Protein AF-A0A5N6NEJ7-F1 (afdb_monomer)

Foldseek 3Di:
DDDDDDDDDDDDDPPPPDDPPDPDDPPDDDDDDDDDDDDDDPPPPVPDDPDDDDPDDDDPDPDPDDDDDDDDDDPPDDPPPPPPPDDPPDDDPVNVVVVVVVVVVVVVVVVVVVVVVVVVVVVVVVVVVVVVVVVVVVVVVVVVVVVVVVVVVVVVVVVVPDDPDPPPPPDPDDDDDD

Sequence (178 aa):
MASSSSAPYIYIDDSEDEEPVVPAPPSSPAPPIPSPPPPEKDDSDPEEDPEEDPDEDPKEEPAEGTQEIPAEGPSTHPPPALDVPEPKRQRTDSEEIAKLREDMYWANDRIEYNVRELWDANERQDNLAHLNRAEILEGRLEALEDLVASENEEEDEEEEGEEPAPAVDSDPESTIED

Secondary structure (DSSP, 8-state):
---------------------PPPPPSSPPPPPPPPPPPPP------------------------------------PPP---------PPPHHHHHHHHHHHHHHHHHHHHHHHHHHHHHHHHHHHHHHHHHHHHHHHHHHHHHHHHHHHHHHHHHHHTT-PPPP------------

pLDDT: mean 74.25, std 17.06, range [38.97, 98.56]

Solvent-accessible surface area (backbone atoms only — not comparable to full-atom values): 12516 Å² total; per-residue (Å²): 133,87,83,82,79,81,75,83,84,80,84,79,83,86,84,70,94,65,78,81,82,71,79,76,75,75,96,61,80,80,78,82,80,78,81,78,80,78,83,76,78,84,80,81,75,84,88,75,78,78,87,82,79,80,96,70,83,78,86,82,74,81,79,92,74,79,94,82,84,94,84,82,81,90,80,89,71,78,75,82,76,74,87,67,76,76,75,77,78,70,83,48,71,68,55,54,53,51,50,51,52,53,55,47,52,55,50,50,56,52,48,55,51,51,55,51,52,51,51,55,50,49,55,52,48,54,52,50,52,53,51,54,53,48,52,55,50,49,57,53,47,52,57,48,52,54,49,54,54,52,52,56,56,54,56,59,59,67,65,76,67,70,73,78,74,81,78,78,79,78,78,89,81,78,91,77,89,132

Organism: NCBI:txid192012

Mean predicted aligned error: 23.58 Å

Radius of gyration: 50.45 Å; Cα contacts (8 Å, |Δi|>4): 1; chains: 1; bounding box: 107×54×160 Å

Structure (mmCIF, N/CA/C/O backbone):
data_AF-A0A5N6NEJ7-F1
#
_entry.id   AF-A0A5N6NEJ7-F1
#
loop_
_atom_site.group_PDB
_atom_site.id
_atom_site.type_symbol
_atom_site.label_atom_id
_atom_site.label_alt_id
_atom_site.label_comp_id
_atom_site.label_asym_id
_atom_site.label_entity_id
_atom_site.label_seq_id
_atom_site.pdbx_PDB_ins_code
_atom_site.Cartn_x
_atom_site.Cartn_y
_atom_site.Cartn_z
_atom_site.occupancy
_atom_site.B_iso_or_equiv
_atom_site.auth_seq_id
_atom_site.auth_comp_id
_atom_site.auth_asym_id
_atom_site.auth_atom_id
_atom_site.pdbx_PDB_model_num
ATOM 1 N N . MET A 1 1 ? -30.607 -36.474 -30.589 1.00 38.97 1 MET A N 1
ATOM 2 C CA . MET A 1 1 ? -30.839 -35.264 -31.404 1.00 38.97 1 MET A CA 1
ATOM 3 C C . MET A 1 1 ? -30.104 -34.139 -30.697 1.00 38.97 1 MET A C 1
ATOM 5 O O . MET A 1 1 ? -30.421 -33.885 -29.544 1.00 38.97 1 MET A O 1
ATOM 9 N N . ALA A 1 2 ? -29.035 -33.616 -31.296 1.00 44.31 2 ALA A N 1
ATOM 10 C CA . ALA A 1 2 ? -28.149 -32.640 -30.664 1.00 44.31 2 ALA A CA 1
ATOM 11 C C . ALA A 1 2 ? -28.848 -31.277 -30.540 1.00 44.31 2 ALA A C 1
ATOM 13 O O . ALA A 1 2 ? -29.358 -30.763 -31.532 1.00 44.31 2 ALA A O 1
ATOM 14 N N . SER A 1 3 ? -28.862 -30.699 -29.338 1.00 49.69 3 SER A N 1
ATOM 15 C CA . SER A 1 3 ? -29.204 -29.289 -29.147 1.00 49.69 3 SER A CA 1
ATOM 16 C C . SER A 1 3 ? -27.942 -28.462 -29.374 1.00 49.69 3 SER A C 1
ATOM 18 O O . SER A 1 3 ? -27.087 -28.385 -28.495 1.00 49.69 3 SER A O 1
ATOM 20 N N . SER A 1 4 ? -27.808 -27.870 -30.561 1.00 55.06 4 SER A N 1
ATOM 21 C CA . SER A 1 4 ? -26.813 -26.823 -30.807 1.00 55.06 4 SER A CA 1
ATOM 22 C C . SER A 1 4 ? -27.237 -25.564 -30.057 1.00 55.06 4 SER A C 1
ATOM 24 O O . SER A 1 4 ? -28.208 -24.909 -30.430 1.00 55.06 4 SER A O 1
ATOM 26 N N . SER A 1 5 ? -26.524 -25.240 -28.981 1.00 60.88 5 SER A N 1
ATOM 27 C CA . SER A 1 5 ? -26.656 -23.952 -28.303 1.00 60.88 5 SER A CA 1
ATOM 28 C C . SER A 1 5 ? -25.904 -22.900 -29.121 1.00 60.88 5 SER A C 1
ATOM 30 O O . SER A 1 5 ? -24.676 -22.897 -29.157 1.00 60.88 5 SER A O 1
ATOM 32 N N . SER A 1 6 ? -26.643 -22.053 -29.839 1.00 64.06 6 SER A N 1
ATOM 33 C CA . SER A 1 6 ? -26.106 -20.904 -30.571 1.00 64.06 6 SER A CA 1
ATOM 34 C C . SER A 1 6 ? -25.827 -19.780 -29.575 1.00 64.06 6 SER A C 1
ATOM 36 O O . SER A 1 6 ? -26.730 -19.016 -29.238 1.00 64.06 6 SER A O 1
ATOM 38 N N . ALA A 1 7 ? -24.597 -19.695 -29.069 1.00 68.12 7 ALA A N 1
ATOM 39 C CA . ALA A 1 7 ? -24.174 -18.549 -28.272 1.00 68.12 7 ALA A CA 1
ATOM 40 C C . ALA A 1 7 ? -24.102 -17.297 -29.172 1.00 68.12 7 ALA A C 1
ATOM 42 O O . ALA A 1 7 ? -23.599 -17.394 -30.295 1.00 68.12 7 ALA A O 1
ATOM 43 N N . PRO A 1 8 ? -24.616 -16.135 -28.736 1.00 65.06 8 PRO A N 1
ATOM 44 C CA . PRO A 1 8 ? -24.513 -14.912 -29.517 1.00 65.06 8 PRO A CA 1
ATOM 45 C C . PRO A 1 8 ? -23.051 -14.451 -29.559 1.00 65.06 8 PRO A C 1
ATOM 47 O O . PRO A 1 8 ? -22.402 -14.326 -28.522 1.00 65.06 8 PRO A O 1
ATOM 50 N N . TYR A 1 9 ? -22.540 -14.201 -30.764 1.00 50.09 9 TYR A N 1
ATOM 51 C CA . TYR A 1 9 ? -21.252 -13.546 -30.967 1.00 50.09 9 TYR A CA 1
ATOM 52 C C . TYR A 1 9 ? -21.436 -12.061 -30.648 1.00 50.09 9 TYR A C 1
ATOM 54 O O . TYR A 1 9 ? -22.111 -11.346 -31.390 1.00 50.09 9 TYR A O 1
ATOM 62 N N . ILE A 1 10 ? -20.910 -11.613 -29.510 1.00 67.44 10 ILE A N 1
ATOM 63 C CA . ILE A 1 10 ? -20.860 -10.188 -29.188 1.00 67.44 10 ILE A CA 1
ATOM 64 C C . ILE A 1 10 ? -19.684 -9.603 -29.968 1.00 67.44 10 ILE A C 1
ATOM 66 O O . ILE A 1 10 ? -18.534 -9.954 -29.721 1.00 67.44 10 ILE A O 1
ATOM 70 N N . TYR A 1 11 ? -19.997 -8.753 -30.944 1.00 59.31 11 TYR A N 1
ATOM 71 C CA . TYR A 1 11 ? -19.020 -7.922 -31.637 1.00 59.31 11 TYR A CA 1
ATOM 72 C C . TYR A 1 11 ? -18.697 -6.739 -30.720 1.00 59.31 11 TYR A C 1
ATOM 74 O O . TYR A 1 11 ? -19.572 -5.912 -30.464 1.00 59.31 11 TYR A O 1
ATOM 82 N N . ILE A 1 12 ? -17.484 -6.717 -30.169 1.00 64.56 12 ILE A N 1
ATOM 83 C CA . ILE A 1 12 ? -16.962 -5.573 -29.418 1.00 64.56 12 ILE A CA 1
ATOM 84 C C . ILE A 1 12 ? -16.226 -4.705 -30.435 1.00 64.56 12 ILE A C 1
ATOM 86 O O . ILE A 1 12 ? -15.335 -5.184 -31.132 1.00 64.56 12 ILE A O 1
ATOM 90 N N . ASP A 1 13 ? -16.684 -3.468 -30.567 1.00 59.34 13 ASP A N 1
ATOM 91 C CA . ASP A 1 13 ? -16.116 -2.453 -31.444 1.00 59.34 13 ASP A CA 1
ATOM 92 C C . ASP A 1 13 ? -14.861 -1.876 -30.766 1.00 59.34 13 ASP A C 1
ATOM 94 O O . ASP A 1 13 ? -14.979 -1.130 -29.800 1.00 59.34 13 ASP A O 1
ATOM 98 N N . ASP A 1 14 ? -13.673 -2.280 -31.223 1.00 62.69 14 ASP A N 1
ATOM 99 C CA . ASP A 1 14 ? -12.352 -1.880 -30.689 1.00 62.69 14 ASP A CA 1
ATOM 100 C C . ASP A 1 14 ? -11.909 -0.486 -31.186 1.00 62.69 14 ASP A C 1
ATOM 102 O O . ASP A 1 14 ? -10.749 -0.240 -31.507 1.00 62.69 14 ASP A O 1
ATOM 106 N N . SER A 1 15 ? -12.863 0.435 -31.335 1.00 63.44 15 SER A N 1
ATOM 107 C CA . SER A 1 15 ? -12.624 1.805 -31.803 1.00 63.44 15 SER A CA 1
ATOM 108 C C . SER A 1 15 ? -12.121 2.709 -30.667 1.00 63.44 15 SER A C 1
ATOM 110 O O . SER A 1 15 ? -12.740 3.736 -30.390 1.00 63.44 15 SER A O 1
ATOM 112 N N . GLU A 1 16 ? -11.035 2.350 -29.984 1.00 61.88 16 GLU A N 1
ATOM 113 C CA . GLU A 1 16 ? -10.378 3.208 -28.981 1.00 61.88 16 GLU A CA 1
ATOM 114 C C . GLU A 1 16 ? -8.982 3.623 -29.472 1.00 61.88 16 GLU A C 1
ATOM 116 O O . GLU A 1 16 ? -7.958 3.133 -29.012 1.00 61.88 16 GLU A O 1
ATOM 121 N N . ASP A 1 17 ? -8.948 4.574 -30.411 1.00 61.53 17 ASP A N 1
ATOM 122 C CA . ASP A 1 17 ? -7.759 5.395 -30.707 1.00 61.53 17 ASP A CA 1
ATOM 123 C C . ASP A 1 17 ? -7.699 6.583 -29.723 1.00 61.53 17 ASP A C 1
ATOM 125 O O . ASP A 1 17 ? -7.630 7.749 -30.114 1.00 61.53 17 ASP A O 1
ATOM 129 N N . GLU A 1 18 ? -7.837 6.304 -28.423 1.00 65.19 18 GLU A N 1
ATOM 130 C CA . GLU A 1 18 ? -7.577 7.280 -27.363 1.00 65.19 18 GLU A CA 1
ATOM 131 C C . GLU A 1 18 ? -6.265 6.885 -26.682 1.00 65.19 18 GLU A C 1
ATOM 133 O O . GLU A 1 18 ? -6.19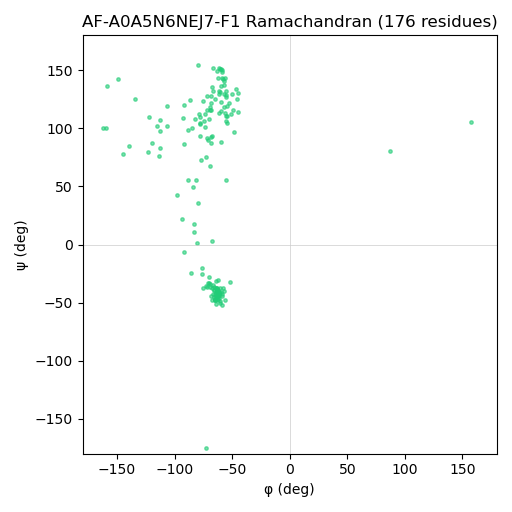6 5.932 -25.906 1.00 65.19 18 GLU A O 1
ATOM 138 N N . GLU A 1 19 ? -5.196 7.604 -27.033 1.00 69.75 19 GLU A N 1
ATOM 139 C CA . GLU A 1 19 ? -3.878 7.487 -26.409 1.00 69.75 19 GLU A CA 1
ATOM 140 C C . GLU A 1 19 ? -4.023 7.442 -24.874 1.00 69.75 19 GLU A C 1
ATOM 142 O O . GLU A 1 19 ? -4.693 8.310 -24.296 1.00 69.75 19 GLU A O 1
ATOM 147 N N . PRO A 1 20 ? -3.401 6.472 -24.177 1.00 66.44 20 PRO A N 1
ATOM 148 C CA . PRO A 1 20 ? -3.504 6.388 -22.730 1.00 66.44 20 PRO A CA 1
ATOM 149 C C . PRO A 1 20 ? -2.926 7.664 -22.115 1.00 66.44 20 PRO A C 1
ATOM 151 O O . PRO A 1 20 ? -1.725 7.930 -22.195 1.00 66.44 20 PRO A O 1
ATOM 154 N N . VAL A 1 21 ? -3.787 8.465 -21.484 1.00 67.75 21 VAL A N 1
ATOM 155 C CA . VAL A 1 21 ? -3.382 9.707 -20.822 1.00 67.75 21 VAL A CA 1
ATOM 156 C C . VAL A 1 21 ? -2.536 9.345 -19.603 1.00 67.75 21 VAL A C 1
ATOM 158 O O . VAL A 1 21 ? -3.053 9.090 -18.514 1.00 67.75 21 VAL A O 1
ATOM 161 N N . VAL A 1 22 ? -1.216 9.284 -19.781 1.00 74.38 22 VAL A N 1
ATOM 162 C CA . VAL A 1 22 ? -0.292 9.065 -18.669 1.00 74.38 22 VAL A CA 1
ATOM 163 C C . VAL A 1 22 ? -0.372 10.268 -17.723 1.00 74.38 22 VAL A C 1
ATOM 165 O O . VAL A 1 22 ? -0.228 11.414 -18.165 1.00 74.38 22 VAL A O 1
ATOM 168 N N . PRO A 1 23 ? -0.632 10.061 -16.421 1.00 77.19 23 PRO A N 1
ATOM 169 C CA . PRO A 1 23 ? -0.644 11.160 -15.473 1.00 77.19 23 PRO A CA 1
ATOM 170 C C . PRO A 1 23 ? 0.747 11.795 -15.435 1.00 77.19 23 PRO A C 1
ATOM 172 O O . PRO A 1 23 ? 1.758 11.104 -15.299 1.00 77.19 23 PRO A O 1
ATOM 175 N N . ALA A 1 24 ? 0.795 13.122 -15.572 1.00 77.00 24 ALA A N 1
ATOM 176 C CA . ALA A 1 24 ? 2.048 13.858 -15.511 1.00 77.00 24 ALA A CA 1
ATOM 177 C C . ALA A 1 24 ? 2.755 13.583 -14.168 1.00 77.00 24 ALA A C 1
ATOM 179 O O . ALA A 1 24 ? 2.092 13.580 -13.123 1.00 77.00 24 ALA A O 1
ATOM 180 N N . PRO A 1 25 ? 4.085 13.366 -14.165 1.00 79.75 25 PRO A N 1
ATOM 181 C CA . PRO A 1 25 ? 4.824 13.189 -12.926 1.00 79.75 25 PRO A CA 1
ATOM 182 C C . PRO A 1 25 ? 4.661 14.431 -12.038 1.00 79.75 25 PRO A C 1
ATOM 184 O O . PRO A 1 25 ? 4.495 15.545 -12.553 1.00 79.75 25 PRO A O 1
ATOM 187 N N . PRO A 1 26 ? 4.708 14.276 -10.702 1.00 78.75 26 PRO A N 1
ATOM 188 C CA . PRO A 1 26 ? 4.593 15.410 -9.802 1.00 78.75 26 PRO A CA 1
ATOM 189 C C . PRO A 1 26 ? 5.680 16.431 -10.137 1.00 78.75 26 PRO A C 1
ATOM 191 O O . PRO A 1 26 ? 6.862 16.108 -10.225 1.00 78.75 26 PRO A O 1
ATOM 194 N N . SER A 1 27 ? 5.268 17.686 -10.308 1.00 80.00 27 SER A N 1
ATOM 195 C CA . SER A 1 27 ? 6.141 18.772 -10.765 1.00 80.00 27 SER A CA 1
ATOM 196 C C . SER A 1 27 ? 7.232 19.161 -9.752 1.00 80.00 27 SER A C 1
ATOM 198 O O . SER A 1 27 ? 7.959 20.131 -9.970 1.00 80.00 27 SER A O 1
ATOM 200 N N . SER A 1 28 ? 7.336 18.474 -8.611 1.00 82.12 28 SER A N 1
ATOM 201 C CA . SER A 1 28 ? 8.319 18.752 -7.567 1.00 82.12 28 SER A CA 1
ATOM 202 C C . SER A 1 28 ? 8.723 17.476 -6.823 1.00 82.12 28 SER A C 1
ATOM 204 O O . SER A 1 28 ? 7.866 16.624 -6.574 1.00 82.12 28 SER A O 1
ATOM 206 N N . PRO A 1 29 ? 10.008 17.347 -6.445 1.00 84.38 29 PRO A N 1
ATOM 207 C CA . PRO A 1 29 ? 10.467 16.248 -5.608 1.00 84.38 29 PRO A CA 1
ATOM 208 C C . PRO A 1 29 ? 9.794 16.308 -4.233 1.00 84.38 29 PRO A C 1
ATOM 210 O O . PRO A 1 29 ? 9.482 17.390 -3.728 1.00 84.38 29 PRO A O 1
ATOM 213 N N . ALA A 1 30 ? 9.586 15.141 -3.622 1.00 83.00 30 ALA A N 1
ATOM 214 C CA . ALA A 1 30 ? 9.094 15.062 -2.254 1.00 83.00 30 ALA A CA 1
ATOM 215 C C . ALA A 1 30 ? 10.039 15.832 -1.307 1.00 83.00 30 ALA A C 1
ATOM 217 O O . ALA A 1 30 ? 11.261 15.781 -1.488 1.00 83.00 30 ALA A O 1
ATOM 218 N N . PRO A 1 31 ? 9.504 16.559 -0.309 1.00 87.88 31 PRO A N 1
ATOM 219 C CA . PRO A 1 31 ? 10.341 17.222 0.680 1.00 87.88 31 PRO A CA 1
ATOM 220 C C . PRO A 1 31 ? 11.181 16.187 1.447 1.00 87.88 31 PRO A C 1
ATOM 222 O O . PRO A 1 31 ? 10.747 15.043 1.610 1.00 87.88 31 PRO A O 1
ATOM 225 N N . PRO A 1 32 ? 12.372 16.569 1.941 1.00 88.75 32 PRO A N 1
ATOM 226 C CA . PRO A 1 32 ? 13.190 15.676 2.750 1.00 88.75 32 PRO A CA 1
ATOM 227 C C . PRO A 1 32 ? 12.428 15.253 4.009 1.00 88.75 32 PRO A C 1
ATOM 229 O O . PRO A 1 32 ? 11.794 16.074 4.676 1.00 88.75 32 PRO A O 1
ATOM 232 N N . ILE A 1 33 ? 12.508 13.964 4.334 1.00 85.56 33 ILE A N 1
ATOM 233 C CA . ILE A 1 33 ? 11.941 13.419 5.568 1.00 85.56 33 ILE A CA 1
ATOM 234 C C . ILE A 1 33 ? 12.739 13.999 6.750 1.00 85.56 33 ILE A C 1
ATOM 236 O O . ILE A 1 33 ? 13.973 14.000 6.699 1.00 85.56 33 ILE A O 1
ATOM 240 N N . PRO A 1 34 ? 12.077 14.519 7.801 1.00 88.38 34 PRO A N 1
ATOM 241 C CA . PRO A 1 34 ? 12.768 15.013 8.986 1.00 88.38 34 PRO A CA 1
ATOM 242 C C . PRO A 1 34 ? 13.531 13.883 9.688 1.00 88.38 34 PRO A C 1
ATOM 244 O O . PRO A 1 34 ? 13.063 12.747 9.749 1.00 88.38 34 PRO A O 1
ATOM 247 N N . SER A 1 35 ? 14.703 14.208 10.237 1.00 89.12 35 SER A N 1
ATOM 248 C CA . SER A 1 35 ? 15.501 13.255 11.012 1.00 89.12 35 SER A CA 1
ATOM 249 C C . SER A 1 35 ? 14.707 12.710 12.207 1.00 89.12 35 SER A C 1
ATOM 251 O O . SER A 1 35 ? 13.984 13.481 12.848 1.00 89.12 35 SER A O 1
ATOM 253 N N . PRO A 1 36 ? 14.859 11.416 12.549 1.00 86.62 36 PRO A N 1
ATOM 254 C CA . PRO A 1 36 ? 14.244 10.860 13.748 1.00 86.62 36 PRO A CA 1
ATOM 255 C C . PRO A 1 36 ? 14.780 11.560 15.011 1.00 86.62 36 PRO A C 1
ATOM 257 O O . PRO A 1 36 ? 15.920 12.046 15.004 1.00 86.62 36 PRO A O 1
ATOM 260 N N . PRO A 1 37 ? 13.984 11.626 16.096 1.00 84.69 37 PRO A N 1
ATOM 261 C CA . PRO A 1 37 ? 14.463 12.147 17.369 1.00 84.69 37 PRO A CA 1
ATOM 262 C C . PRO A 1 37 ? 15.647 11.308 17.884 1.00 84.69 37 PRO A C 1
ATOM 264 O O . PRO A 1 37 ? 15.737 10.115 17.574 1.00 84.69 37 PRO A O 1
ATOM 267 N N . PRO A 1 38 ? 16.574 11.911 18.654 1.00 83.12 38 PRO A N 1
ATOM 268 C CA . PRO A 1 38 ? 17.629 11.148 19.307 1.00 83.12 38 PRO A CA 1
ATOM 269 C C . PRO A 1 38 ? 17.005 10.093 20.234 1.00 83.12 38 PRO A C 1
ATOM 271 O O . PRO A 1 38 ? 15.934 10.348 20.788 1.00 83.12 38 PRO A O 1
ATOM 274 N N . PRO A 1 39 ? 17.658 8.931 20.423 1.00 78.81 39 PRO A N 1
ATOM 275 C CA . PRO A 1 39 ? 17.184 7.943 21.382 1.00 78.81 39 PRO A CA 1
ATOM 276 C C . PRO A 1 39 ? 17.060 8.602 22.758 1.00 78.81 39 PRO A C 1
ATOM 278 O O . PRO A 1 39 ? 18.005 9.243 23.232 1.00 78.81 39 PRO A O 1
ATOM 281 N N . GLU A 1 40 ? 15.883 8.474 23.368 1.00 76.00 40 GLU A N 1
ATOM 282 C CA . GLU A 1 40 ? 15.683 8.854 24.761 1.00 76.00 40 GLU A CA 1
ATOM 283 C C . GLU A 1 40 ? 16.631 8.004 25.610 1.00 76.00 40 GLU A C 1
ATOM 285 O O . GLU A 1 40 ? 16.763 6.794 25.410 1.00 76.00 40 GLU A O 1
ATOM 290 N N . LYS A 1 41 ? 17.370 8.654 26.511 1.00 66.31 41 LYS A N 1
ATOM 291 C CA . LYS A 1 41 ? 18.101 7.927 27.543 1.00 66.31 41 LYS A CA 1
ATOM 292 C C . LYS A 1 41 ? 17.040 7.348 28.467 1.00 66.31 41 LYS A C 1
ATOM 294 O O . LYS A 1 41 ? 16.207 8.092 28.971 1.00 66.31 41 LYS A O 1
ATOM 299 N N . ASP A 1 42 ? 17.050 6.034 28.612 1.00 64.38 42 ASP A N 1
ATOM 300 C CA . ASP A 1 42 ? 16.203 5.326 29.558 1.00 64.38 42 ASP A CA 1
ATOM 301 C C . ASP A 1 42 ? 16.674 5.685 30.976 1.00 64.38 42 ASP A C 1
ATOM 303 O O . ASP A 1 42 ? 17.642 5.119 31.479 1.00 64.38 42 ASP A O 1
ATOM 307 N N . ASP A 1 43 ? 16.052 6.703 31.575 1.00 60.94 43 ASP A N 1
ATOM 308 C CA . ASP A 1 43 ? 16.274 7.114 32.969 1.00 60.94 43 ASP A CA 1
ATOM 309 C C . ASP A 1 43 ? 15.429 6.259 33.945 1.00 60.94 43 ASP A C 1
ATOM 311 O O . ASP A 1 43 ? 15.216 6.645 35.096 1.00 60.94 43 ASP A O 1
ATOM 315 N N . SER A 1 44 ? 14.929 5.095 33.506 1.00 58.34 44 SER A N 1
ATOM 316 C CA . SER A 1 44 ? 14.232 4.129 34.361 1.00 58.34 44 SER A CA 1
ATOM 317 C C . SER A 1 44 ? 15.248 3.349 35.203 1.00 58.34 44 SER A C 1
ATOM 319 O O . SER A 1 44 ? 15.529 2.183 34.935 1.00 58.34 44 SER A O 1
ATOM 321 N N . ASP A 1 45 ? 15.830 4.005 36.205 1.00 63.03 45 ASP A N 1
ATOM 322 C CA . ASP A 1 45 ? 16.550 3.348 37.300 1.00 63.03 45 ASP A CA 1
ATOM 323 C C . ASP A 1 45 ? 15.521 2.681 38.238 1.00 63.03 45 ASP A C 1
ATOM 325 O O . ASP A 1 45 ? 14.718 3.392 38.847 1.00 63.03 45 ASP A O 1
ATOM 329 N N . PRO A 1 46 ? 15.458 1.338 38.332 1.00 61.41 46 PRO A N 1
ATOM 330 C CA . PRO A 1 46 ? 14.455 0.641 39.137 1.00 61.41 46 PRO A CA 1
ATOM 331 C C . PRO A 1 46 ? 14.823 0.524 40.632 1.00 61.41 46 PRO A C 1
ATOM 333 O O . PRO A 1 46 ? 14.164 -0.225 41.350 1.00 61.41 46 PRO A O 1
ATOM 336 N N . GLU A 1 47 ? 15.851 1.219 41.122 1.00 61.06 47 GLU A N 1
ATOM 337 C CA . GLU A 1 47 ? 16.361 1.099 42.502 1.00 61.06 47 GLU A CA 1
ATOM 338 C C . GLU A 1 47 ? 15.674 2.043 43.517 1.00 61.06 47 GLU A C 1
ATOM 340 O O . GLU A 1 47 ? 16.339 2.784 44.231 1.00 61.06 47 GLU A O 1
ATOM 345 N N . GLU A 1 48 ? 14.344 2.003 43.634 1.00 57.38 48 GLU A N 1
ATOM 346 C CA . GLU A 1 48 ? 13.616 2.507 44.819 1.00 57.38 48 GLU A CA 1
ATOM 347 C C . GLU A 1 48 ? 12.391 1.599 45.057 1.00 57.38 48 GLU A C 1
ATOM 349 O O . GLU A 1 48 ? 11.263 1.924 44.684 1.00 57.38 48 GLU A O 1
ATOM 354 N N . ASP A 1 49 ? 12.625 0.422 45.644 1.00 65.19 49 ASP A N 1
ATOM 355 C CA . ASP A 1 49 ? 11.584 -0.373 46.307 1.00 65.19 49 ASP A CA 1
ATOM 356 C C . ASP A 1 49 ? 11.398 0.200 47.724 1.00 65.19 49 ASP A C 1
ATOM 358 O O . ASP A 1 49 ? 12.312 0.070 48.547 1.00 65.19 49 ASP A O 1
ATOM 362 N N . PRO A 1 50 ? 10.296 0.905 48.042 1.00 61.97 50 PRO A N 1
ATOM 363 C CA . PRO A 1 50 ? 10.058 1.319 49.413 1.00 61.97 50 PRO A CA 1
ATOM 364 C C . PRO A 1 50 ? 9.761 0.069 50.246 1.00 61.97 50 PRO A C 1
ATOM 366 O O . PRO A 1 50 ? 8.743 -0.583 50.036 1.00 61.97 50 PRO A O 1
ATOM 369 N N . GLU A 1 51 ? 10.638 -0.242 51.207 1.00 59.62 51 GLU A N 1
ATOM 370 C CA . GLU A 1 51 ? 10.405 -1.245 52.251 1.00 59.62 51 GLU A CA 1
ATOM 371 C C . GLU A 1 51 ? 9.020 -1.033 52.903 1.00 59.62 51 GLU A C 1
ATOM 373 O O . GLU A 1 51 ? 8.857 -0.211 53.808 1.00 59.62 51 GLU A O 1
ATOM 378 N N . GLU A 1 52 ? 8.006 -1.776 52.454 1.00 60.69 52 GLU A N 1
ATOM 379 C CA . GLU A 1 52 ? 6.757 -1.962 53.188 1.00 60.69 52 GLU A CA 1
ATOM 380 C C . GLU A 1 52 ? 6.920 -3.161 54.123 1.00 60.69 52 GLU A C 1
ATOM 382 O O . GLU A 1 52 ? 6.743 -4.313 53.729 1.00 60.69 52 GLU A O 1
ATOM 387 N N . ASP A 1 53 ? 7.217 -2.876 55.389 1.00 65.00 53 ASP A N 1
ATOM 388 C CA . ASP A 1 53 ? 6.900 -3.786 56.485 1.00 65.00 53 ASP A CA 1
ATOM 389 C C . ASP A 1 53 ? 5.818 -3.164 57.381 1.00 65.00 53 ASP A C 1
ATOM 391 O O . ASP A 1 53 ? 6.088 -2.220 58.134 1.00 65.00 53 ASP A O 1
ATOM 395 N N . PRO A 1 54 ? 4.580 -3.677 57.320 1.00 59.19 54 PRO A N 1
ATOM 396 C CA . PRO A 1 54 ? 3.639 -3.593 58.412 1.00 59.19 54 PRO A CA 1
ATOM 397 C C . PRO A 1 54 ? 3.389 -5.003 58.959 1.00 59.19 5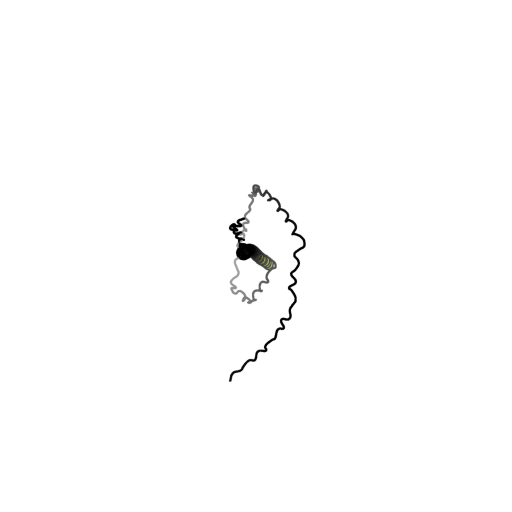4 PRO A C 1
ATOM 399 O O . PRO A 1 54 ? 2.399 -5.663 58.643 1.00 59.19 54 PRO A O 1
ATOM 402 N N . ASP A 1 55 ? 4.297 -5.433 59.819 1.00 65.00 55 ASP A N 1
ATOM 403 C CA . ASP A 1 55 ? 4.193 -6.505 60.804 1.00 65.00 55 ASP A CA 1
ATOM 404 C C . ASP A 1 55 ? 2.992 -6.317 61.778 1.00 65.00 55 ASP A C 1
ATOM 406 O O . ASP A 1 55 ? 3.160 -6.307 62.996 1.00 65.00 55 ASP A O 1
ATOM 410 N N . GLU A 1 56 ? 1.751 -6.167 61.296 1.00 59.09 56 GLU A N 1
ATOM 411 C CA . GLU A 1 56 ? 0.544 -6.190 62.146 1.00 59.09 56 GLU A CA 1
ATOM 412 C C . GLU A 1 56 ? -0.629 -6.953 61.502 1.00 59.09 56 GLU A C 1
ATOM 414 O O . GLU A 1 56 ? -1.545 -6.397 60.899 1.00 59.09 56 GLU A O 1
ATOM 419 N N . ASP A 1 57 ? -0.614 -8.271 61.699 1.00 69.56 57 ASP A N 1
ATOM 420 C CA . ASP A 1 57 ? -1.770 -9.166 61.569 1.00 69.56 57 ASP A CA 1
ATOM 421 C C . ASP A 1 57 ? -2.803 -8.848 62.681 1.00 69.56 57 ASP A C 1
ATOM 423 O O . ASP A 1 57 ? -2.426 -8.508 63.810 1.00 69.56 57 ASP A O 1
ATOM 427 N N . PRO A 1 58 ? -4.105 -9.090 62.464 1.00 58.16 58 PRO A N 1
ATOM 428 C CA . PRO A 1 58 ? -4.616 -10.225 63.217 1.00 58.16 58 PRO A CA 1
ATOM 429 C C . PRO A 1 58 ? -5.481 -11.155 62.374 1.00 58.16 58 PRO A C 1
ATOM 431 O O . PRO A 1 58 ? -6.530 -10.780 61.849 1.00 58.16 58 PRO A O 1
ATOM 434 N N . LYS A 1 59 ? -5.080 -12.429 62.396 1.00 64.06 59 LYS A N 1
ATOM 435 C CA . LYS A 1 59 ? -5.895 -13.587 62.039 1.00 64.06 59 LYS A CA 1
ATOM 436 C C . LYS A 1 59 ? -7.270 -13.452 62.671 1.00 64.06 59 LYS A C 1
ATOM 438 O O . LYS A 1 59 ? -7.426 -13.515 63.891 1.00 64.06 59 LYS A O 1
ATOM 443 N N . GLU A 1 60 ? -8.268 -13.306 61.818 1.00 55.16 60 GLU A N 1
ATOM 444 C CA . GLU A 1 60 ? -9.665 -13.387 62.194 1.00 55.16 60 GLU A CA 1
ATOM 445 C C . GLU A 1 60 ? -9.980 -14.865 62.493 1.00 55.16 60 GLU A C 1
ATOM 447 O O . GLU A 1 60 ? -10.276 -15.653 61.596 1.00 55.16 60 GLU A O 1
ATOM 452 N N . GLU A 1 61 ? -9.838 -15.290 63.753 1.00 64.06 61 GLU A N 1
ATOM 453 C CA . GLU A 1 61 ? -10.469 -16.531 64.209 1.00 64.06 61 GLU A CA 1
ATOM 454 C C . GLU A 1 61 ? -11.988 -16.301 64.257 1.00 64.06 61 GLU A C 1
ATOM 456 O O . GLU A 1 61 ? -12.447 -15.463 65.043 1.00 64.06 61 GLU A O 1
ATOM 461 N N . PRO A 1 62 ? -12.817 -17.028 63.485 1.00 61.56 62 PRO A N 1
ATOM 462 C CA . PRO A 1 62 ? -14.237 -17.043 63.774 1.00 61.56 62 PRO A CA 1
ATOM 463 C C . PRO A 1 62 ? -14.431 -17.798 65.091 1.00 61.56 62 PRO A C 1
ATOM 465 O O . PRO A 1 62 ? -14.140 -18.987 65.203 1.00 61.56 62 PRO A O 1
ATOM 468 N N . ALA A 1 63 ? -14.918 -17.083 66.101 1.00 59.44 63 ALA A N 1
ATOM 469 C CA . ALA A 1 63 ? -15.275 -17.637 67.394 1.00 59.44 63 ALA A CA 1
ATOM 470 C C . ALA A 1 63 ? -16.277 -18.798 67.236 1.00 59.44 63 ALA A C 1
ATOM 472 O O . ALA A 1 63 ? -17.473 -18.577 67.037 1.00 59.44 63 ALA A O 1
ATOM 473 N N . GLU A 1 64 ? -15.811 -20.041 67.386 1.00 56.62 64 GLU A N 1
ATOM 474 C CA . GLU A 1 64 ? -16.671 -21.204 67.624 1.00 56.62 64 GLU A CA 1
ATOM 475 C C . GLU A 1 64 ? -17.209 -21.151 69.062 1.00 56.62 64 GLU A C 1
ATOM 477 O O . GLU A 1 64 ? -16.761 -21.843 69.977 1.00 56.62 64 GLU A O 1
ATOM 482 N N . GLY A 1 65 ? -18.178 -20.264 69.274 1.00 54.38 65 GLY A N 1
ATOM 483 C CA . GLY A 1 65 ? -18.942 -20.148 70.504 1.00 54.38 65 GLY A CA 1
ATOM 484 C C . GLY A 1 65 ? -20.364 -20.672 70.319 1.00 54.38 65 GLY A C 1
ATOM 485 O O . GLY A 1 65 ? -21.147 -20.092 69.576 1.00 54.38 65 GLY A O 1
ATOM 486 N N . THR A 1 66 ? -20.704 -21.701 71.102 1.00 45.78 66 THR A N 1
ATOM 487 C CA . THR A 1 66 ? -22.049 -22.229 71.428 1.00 45.78 66 THR A CA 1
ATOM 488 C C . THR A 1 66 ? -22.668 -23.271 70.485 1.00 45.78 66 THR A C 1
ATOM 490 O O . THR A 1 66 ? -23.586 -23.018 69.713 1.00 45.78 66 THR A O 1
ATOM 493 N N . GLN A 1 67 ? -22.232 -24.523 70.661 1.00 55.16 67 GLN A N 1
ATOM 494 C CA . GLN A 1 67 ? -23.094 -25.684 70.435 1.00 55.16 67 GLN A CA 1
ATOM 495 C C . GLN A 1 67 ? -24.107 -25.794 71.590 1.00 55.16 67 GLN A C 1
ATOM 497 O O . GLN A 1 67 ? -23.745 -26.303 72.646 1.00 55.16 67 GLN A O 1
ATOM 502 N N . GLU A 1 68 ? -25.360 -25.361 71.408 1.00 52.28 68 GLU A N 1
ATOM 503 C CA . GLU A 1 68 ? -26.500 -25.943 72.142 1.00 52.28 68 GLU A CA 1
ATOM 504 C C . GLU A 1 68 ? -27.857 -25.616 71.486 1.00 52.28 68 GLU A C 1
ATOM 506 O O . GLU A 1 68 ? -28.408 -24.538 71.672 1.00 52.28 68 GLU A O 1
ATOM 511 N N . ILE A 1 69 ? -28.408 -26.576 70.732 1.00 50.50 69 ILE A N 1
ATOM 512 C CA . ILE A 1 69 ? -29.848 -26.902 70.718 1.00 50.50 69 ILE A CA 1
ATOM 513 C C . ILE A 1 69 ? -30.034 -28.327 70.172 1.00 50.50 69 ILE A C 1
ATOM 515 O O . ILE A 1 69 ? -30.022 -28.535 68.959 1.00 50.50 69 ILE A O 1
ATOM 519 N N . PRO A 1 70 ? -30.233 -29.339 71.032 1.00 56.50 70 PRO A N 1
ATOM 520 C CA . PRO A 1 70 ? -30.786 -30.616 70.612 1.00 56.50 70 PRO A CA 1
ATOM 521 C C . PRO A 1 70 ? -32.307 -30.599 70.802 1.00 56.50 70 PRO A C 1
ATOM 523 O O . PRO A 1 70 ? -32.775 -30.644 71.937 1.00 56.50 70 PRO A O 1
ATOM 526 N N . ALA A 1 71 ? -33.057 -30.556 69.696 1.00 55.72 71 ALA A N 1
ATOM 527 C CA . ALA A 1 71 ? -34.226 -31.406 69.421 1.00 55.72 71 ALA A CA 1
ATOM 528 C C . ALA A 1 71 ? -35.160 -30.758 68.388 1.00 55.72 71 ALA A C 1
ATOM 530 O O . ALA A 1 71 ? -35.946 -29.889 68.736 1.00 55.72 71 ALA A O 1
ATOM 531 N N . GLU A 1 72 ? -35.151 -31.266 67.155 1.00 55.75 72 GLU A N 1
ATOM 532 C CA . GLU A 1 72 ? -36.379 -31.617 66.434 1.00 55.75 72 GLU A CA 1
ATOM 533 C C . GLU A 1 72 ? -36.039 -32.626 65.324 1.00 55.75 72 GLU A C 1
ATOM 535 O O . GLU A 1 72 ? -34.987 -32.560 64.693 1.00 55.75 72 GLU A O 1
ATOM 540 N N . GLY A 1 73 ? -36.879 -33.656 65.204 1.00 63.75 73 GLY A N 1
ATOM 541 C CA . GLY A 1 73 ? -36.636 -34.869 64.417 1.00 63.75 73 GLY A CA 1
ATOM 542 C C . GLY A 1 73 ? -36.725 -34.684 62.892 1.00 63.75 73 GLY A C 1
ATOM 543 O O . GLY A 1 73 ? -36.895 -33.575 62.393 1.00 63.75 73 GLY A O 1
ATOM 544 N N . PRO A 1 74 ? -36.607 -35.776 62.114 1.00 51.31 74 PRO A N 1
ATOM 545 C CA . PRO A 1 74 ? -36.363 -35.700 60.679 1.00 51.31 74 PRO A CA 1
ATOM 546 C C . PRO A 1 74 ? -37.620 -35.285 59.904 1.00 51.31 74 PRO A C 1
ATOM 548 O O . PRO A 1 74 ? -38.620 -36.000 59.911 1.00 51.31 74 PRO A O 1
ATOM 551 N N . SER A 1 75 ? -37.529 -34.200 59.133 1.00 56.16 75 SER A N 1
ATOM 552 C CA . SER A 1 75 ? -38.274 -34.084 57.876 1.00 56.16 75 SER A CA 1
ATOM 553 C C . SER A 1 75 ? -37.271 -34.097 56.727 1.00 56.16 75 SER A C 1
ATOM 555 O O . SER A 1 75 ? -36.608 -33.107 56.435 1.00 56.16 75 SER A O 1
ATOM 557 N N . THR A 1 76 ? -37.105 -35.275 56.128 1.00 61.06 76 THR A N 1
ATOM 558 C CA . THR A 1 76 ? -36.071 -35.622 55.139 1.00 61.06 76 THR A CA 1
ATOM 559 C C . THR A 1 76 ? -36.515 -35.441 53.688 1.00 61.06 76 THR A C 1
ATOM 561 O O . THR A 1 76 ? -35.924 -36.050 52.799 1.00 61.06 76 THR A O 1
ATOM 564 N N . HIS A 1 77 ? -37.533 -34.624 53.402 1.00 57.22 77 HIS A N 1
ATOM 565 C CA . HIS A 1 77 ? -37.931 -34.378 52.016 1.00 57.22 77 HIS A CA 1
ATOM 566 C C . HIS A 1 77 ? -37.704 -32.911 51.627 1.00 57.22 77 HIS A C 1
ATOM 568 O O . HIS A 1 77 ? -38.522 -32.061 51.987 1.00 57.22 77 HIS A O 1
ATOM 574 N N . PRO A 1 78 ? -36.624 -32.584 50.885 1.00 69.94 78 PRO A N 1
ATOM 575 C CA . PRO A 1 78 ? -36.528 -31.282 50.234 1.00 69.94 78 PRO A CA 1
ATOM 576 C C . PRO A 1 78 ? -37.724 -31.115 49.279 1.00 69.94 78 PRO A C 1
ATOM 578 O O . PRO A 1 78 ? -38.162 -32.103 48.680 1.00 69.94 78 PRO A O 1
ATOM 581 N N . PRO A 1 79 ? -38.306 -29.912 49.134 1.00 64.62 79 PRO A N 1
ATOM 582 C CA . PRO A 1 79 ? -39.361 -29.701 48.147 1.00 64.62 79 PRO A CA 1
ATOM 583 C C . PRO A 1 79 ? -38.835 -30.106 46.760 1.00 64.62 79 PRO A C 1
ATOM 585 O O . PRO A 1 79 ? -37.647 -29.901 46.493 1.00 64.62 79 PRO A O 1
ATOM 588 N N . PRO A 1 80 ? -39.667 -30.702 45.883 1.00 65.94 80 PRO A N 1
ATOM 589 C CA . PRO A 1 80 ? -39.240 -31.004 44.524 1.00 65.94 80 PRO A CA 1
ATOM 590 C C . PRO A 1 80 ? -38.697 -29.720 43.902 1.00 65.94 80 PRO A C 1
ATOM 592 O O . PRO A 1 80 ? -39.388 -28.699 43.883 1.00 65.94 80 PRO A O 1
ATOM 595 N N . ALA A 1 81 ? -37.438 -29.767 43.465 1.00 62.91 81 ALA A N 1
ATOM 596 C CA . ALA A 1 81 ? -36.813 -28.660 42.771 1.00 62.91 81 ALA A CA 1
ATOM 597 C C . ALA A 1 81 ? -37.691 -28.337 41.560 1.00 62.91 81 ALA A C 1
ATOM 599 O O . ALA A 1 81 ? -37.860 -29.167 40.666 1.00 62.91 81 ALA A O 1
ATOM 600 N N . LEU A 1 82 ? -38.318 -27.160 41.574 1.00 59.44 82 LEU A N 1
ATOM 601 C CA . LEU A 1 82 ? -38.899 -26.603 40.366 1.00 59.44 82 LEU A CA 1
ATOM 602 C C . LEU A 1 82 ? -37.736 -26.465 39.390 1.00 59.44 82 LEU A C 1
ATOM 604 O O . LEU A 1 82 ? -36.798 -25.721 39.667 1.00 59.44 82 LEU A O 1
ATOM 608 N N . ASP A 1 83 ? -37.796 -27.225 38.300 1.00 63.03 83 ASP A N 1
ATOM 609 C CA . ASP A 1 83 ? -36.858 -27.182 37.181 1.00 63.03 83 ASP A CA 1
ATOM 610 C C . ASP A 1 83 ? -37.066 -25.850 36.444 1.00 63.03 83 ASP A C 1
ATOM 612 O O . ASP A 1 83 ? -37.662 -25.760 35.369 1.00 63.03 83 ASP A O 1
ATOM 616 N N . VAL A 1 84 ? -36.718 -24.759 37.130 1.00 65.19 84 VAL A N 1
ATOM 617 C CA . VAL A 1 84 ? -36.663 -23.425 36.559 1.00 65.19 84 VAL A CA 1
ATOM 618 C C . VAL A 1 84 ? -35.435 -23.454 35.658 1.00 65.19 84 VAL A C 1
ATOM 620 O O . VAL A 1 84 ? -34.335 -23.648 36.179 1.00 65.19 84 VAL A O 1
ATOM 623 N N . PRO A 1 85 ? -35.587 -23.295 34.331 1.00 66.12 85 PRO A N 1
ATOM 624 C CA . PRO A 1 85 ? -34.436 -23.271 33.446 1.00 66.12 85 PRO A CA 1
ATOM 625 C C . PRO A 1 85 ? -33.487 -22.179 33.933 1.00 66.12 85 PRO A C 1
ATOM 627 O O . PRO A 1 85 ? -33.928 -21.048 34.164 1.00 66.12 85 PRO A O 1
ATOM 630 N N . GLU A 1 86 ? -32.210 -22.530 34.116 1.00 69.50 86 GLU A N 1
ATOM 631 C CA . GLU A 1 86 ? -31.176 -21.572 34.498 1.00 69.50 86 GLU A CA 1
ATOM 632 C C . GLU A 1 86 ? -31.321 -20.317 33.625 1.00 69.50 86 GLU A C 1
ATOM 634 O O . GLU A 1 86 ? -31.358 -20.428 32.390 1.00 69.50 86 GLU A O 1
ATOM 639 N N . PRO A 1 87 ? -31.454 -19.120 34.226 1.00 63.31 87 PRO A N 1
ATOM 640 C CA . PRO 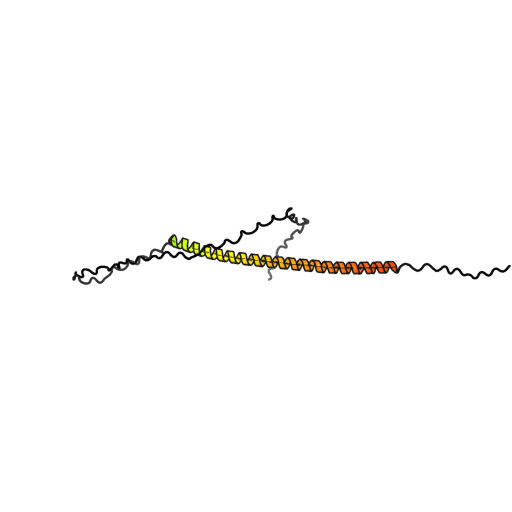A 1 87 ? -31.506 -17.891 33.459 1.00 63.31 87 PRO A CA 1
ATOM 641 C C . PRO A 1 87 ? -30.262 -17.846 32.577 1.00 63.31 87 PRO A C 1
ATOM 643 O O . PRO A 1 87 ? -29.142 -17.885 33.090 1.00 63.31 87 PRO A O 1
ATOM 646 N N . LYS A 1 88 ? -30.451 -17.810 31.250 1.00 63.91 88 LYS A N 1
ATOM 647 C CA . LYS A 1 88 ? -29.349 -17.677 30.291 1.00 63.91 88 LYS A CA 1
ATOM 648 C C . LYS A 1 88 ? -28.515 -16.491 30.749 1.00 63.91 88 LYS A C 1
ATOM 650 O O . LYS A 1 88 ? -29.024 -15.372 30.742 1.00 63.91 88 LYS A O 1
ATOM 655 N N . ARG A 1 89 ? -27.286 -16.750 31.199 1.00 66.94 89 ARG A N 1
ATOM 656 C CA . ARG A 1 89 ? -26.379 -15.713 31.692 1.00 66.94 89 ARG A CA 1
ATOM 657 C C . ARG A 1 89 ? -26.257 -14.674 30.578 1.00 66.94 89 ARG A C 1
ATOM 659 O O . ARG A 1 89 ? -25.697 -14.964 29.524 1.00 66.94 89 ARG A O 1
ATOM 666 N N . GLN A 1 90 ? -26.883 -13.511 30.760 1.00 73.62 90 GLN A N 1
ATOM 667 C CA . GLN A 1 90 ? -26.625 -12.368 29.896 1.00 73.62 90 GLN A CA 1
ATOM 668 C C . GLN A 1 90 ? -25.150 -12.031 30.073 1.00 73.62 90 GLN A C 1
ATOM 670 O O . GLN A 1 90 ? -24.670 -11.984 31.207 1.00 73.62 90 GLN A O 1
ATOM 675 N N . ARG A 1 91 ? -24.433 -11.849 28.959 1.00 74.62 91 ARG A N 1
ATOM 676 C CA . ARG A 1 91 ? -23.061 -11.348 29.020 1.00 74.62 91 ARG A CA 1
ATOM 677 C C . ARG A 1 91 ? -23.069 -10.038 29.785 1.00 74.62 91 ARG A C 1
ATOM 679 O O . ARG A 1 91 ? -23.921 -9.184 29.544 1.00 74.62 91 ARG A O 1
ATOM 686 N N . THR A 1 92 ? -22.155 -9.932 30.731 1.00 83.62 92 THR A N 1
ATOM 687 C CA . THR A 1 92 ? -21.947 -8.698 31.473 1.00 83.62 92 THR A CA 1
ATOM 688 C C . THR A 1 92 ? -21.122 -7.745 30.617 1.00 83.62 92 THR A C 1
ATOM 690 O O . THR A 1 92 ? -20.324 -8.187 29.787 1.00 83.62 92 THR A O 1
ATOM 693 N N . ASP A 1 93 ? -21.262 -6.442 30.855 1.00 90.12 93 ASP A N 1
ATOM 694 C CA . ASP A 1 93 ? -20.454 -5.415 30.184 1.00 90.12 93 ASP A CA 1
ATOM 695 C C . ASP A 1 93 ? -18.946 -5.715 30.309 1.00 90.12 93 ASP A C 1
ATOM 697 O O . ASP A 1 93 ? -18.167 -5.477 29.391 1.00 90.12 93 ASP A O 1
ATOM 701 N N . SER A 1 94 ? -18.525 -6.324 31.423 1.00 90.62 94 SER A N 1
ATOM 702 C CA . SER A 1 94 ? -17.144 -6.769 31.638 1.00 90.62 94 SER A CA 1
ATOM 703 C C . SER A 1 94 ? -16.687 -7.846 30.651 1.00 90.62 94 SER A C 1
ATOM 705 O O . SER A 1 94 ? -15.538 -7.816 30.214 1.00 90.62 94 SER A O 1
ATOM 707 N N . GLU A 1 95 ? -17.556 -8.790 30.288 1.00 92.44 95 GLU A N 1
ATOM 708 C CA . GLU A 1 95 ? -17.231 -9.848 29.326 1.00 92.44 95 GLU A CA 1
ATOM 709 C C . GLU A 1 95 ? -17.152 -9.298 27.894 1.00 92.44 95 GLU A C 1
ATOM 711 O O . GLU A 1 95 ? -16.287 -9.702 27.118 1.00 92.44 95 GLU A O 1
ATOM 716 N N . GLU A 1 96 ? -17.997 -8.323 27.552 1.00 94.38 96 GLU A N 1
ATOM 717 C CA . GLU A 1 96 ? -17.922 -7.623 26.266 1.00 94.38 96 GLU A CA 1
ATOM 718 C C . GLU A 1 96 ? -16.638 -6.791 26.146 1.00 94.38 96 GLU A C 1
ATOM 720 O O . GLU A 1 96 ? -15.947 -6.859 25.128 1.00 94.38 96 GLU A O 1
ATOM 725 N N 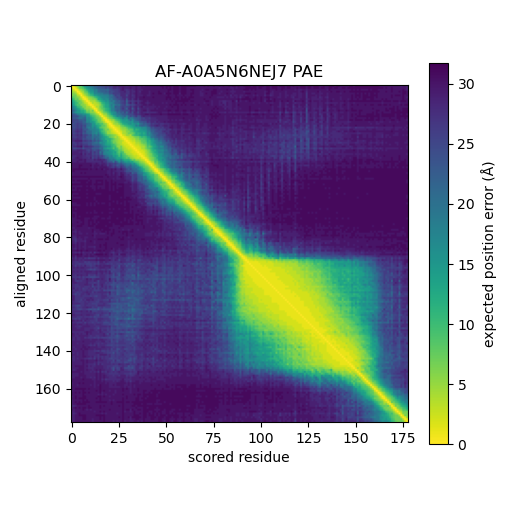. ILE A 1 97 ? -16.257 -6.082 27.213 1.00 95.38 97 ILE A N 1
ATOM 726 C CA . ILE A 1 97 ? -14.996 -5.332 27.277 1.00 95.38 97 ILE A CA 1
ATOM 727 C C . ILE A 1 97 ? -13.787 -6.273 27.171 1.00 95.38 97 ILE A C 1
ATOM 729 O O . ILE A 1 97 ? -12.818 -5.943 26.486 1.00 95.38 97 ILE A O 1
ATOM 733 N N . ALA A 1 98 ? -13.822 -7.437 27.825 1.00 96.06 98 ALA A N 1
ATOM 734 C CA . ALA A 1 98 ? -12.750 -8.428 27.731 1.00 96.06 98 ALA A CA 1
ATOM 735 C C . ALA A 1 98 ? -12.599 -8.960 26.299 1.00 96.06 98 ALA A C 1
ATOM 737 O O . ALA A 1 98 ? -11.487 -8.991 25.771 1.00 96.06 98 ALA A O 1
ATOM 738 N N . LYS A 1 99 ? -13.718 -9.279 25.641 1.00 96.00 99 LYS A N 1
ATOM 739 C CA . LYS A 1 99 ? -13.718 -9.716 24.244 1.00 96.00 99 LYS A CA 1
ATOM 740 C C . LYS A 1 99 ? -13.169 -8.642 23.303 1.00 96.00 99 LYS A C 1
ATOM 742 O O . LYS A 1 99 ? -12.376 -8.957 22.426 1.00 96.00 99 LYS A O 1
ATOM 747 N N . LEU A 1 100 ? -13.544 -7.376 23.492 1.00 97.31 100 LEU A N 1
ATOM 748 C CA . LEU A 1 100 ? -13.020 -6.274 22.676 1.00 97.31 100 LEU A CA 1
ATOM 749 C C . LEU A 1 100 ? -11.500 -6.132 22.796 1.00 97.31 100 LEU A C 1
ATOM 751 O O . LEU A 1 100 ? -10.834 -5.823 21.812 1.00 97.31 100 LEU A O 1
ATOM 755 N N . ARG A 1 101 ? -10.945 -6.355 23.992 1.00 97.88 101 ARG A N 1
ATOM 756 C CA . ARG A 1 101 ? -9.493 -6.328 24.207 1.00 97.88 101 ARG A CA 1
ATOM 757 C C . ARG A 1 101 ? -8.804 -7.464 23.460 1.00 97.88 101 ARG A C 1
ATOM 759 O O . ARG A 1 101 ? -7.801 -7.216 22.806 1.00 97.88 101 ARG A O 1
ATOM 766 N N . GLU A 1 102 ? -9.353 -8.673 23.528 1.00 97.94 102 GLU A N 1
ATOM 767 C CA . GLU A 1 102 ? -8.849 -9.826 22.775 1.00 97.94 102 GLU A CA 1
ATOM 768 C C . GLU A 1 102 ? -8.899 -9.576 21.260 1.00 97.94 102 GLU A C 1
ATOM 770 O O . GLU A 1 102 ? -7.877 -9.698 20.583 1.00 97.94 102 GLU A O 1
ATOM 775 N N . ASP A 1 103 ? -10.052 -9.130 20.749 1.00 98.31 103 ASP A N 1
ATOM 776 C CA . ASP A 1 103 ? -10.242 -8.794 19.334 1.00 98.31 103 ASP A CA 1
ATOM 777 C C . ASP A 1 103 ? -9.244 -7.698 18.887 1.00 98.31 103 ASP A C 1
ATOM 779 O O . ASP A 1 103 ? -8.694 -7.762 17.786 1.00 98.31 103 ASP A O 1
ATOM 783 N N . MET A 1 104 ? -8.956 -6.717 19.751 1.00 98.00 104 MET A N 1
ATOM 784 C CA . MET A 1 104 ? -7.979 -5.652 19.497 1.00 98.00 104 MET A CA 1
AT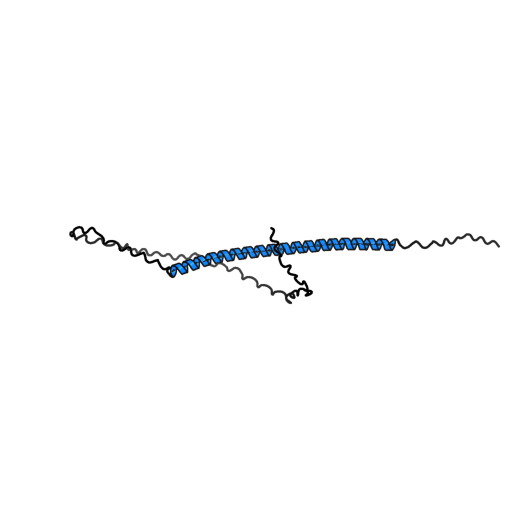OM 785 C C . MET A 1 104 ? -6.533 -6.164 19.451 1.00 98.00 104 MET A C 1
ATOM 787 O O . MET A 1 104 ? -5.790 -5.764 18.557 1.00 98.00 104 MET A O 1
ATOM 791 N N . TYR A 1 105 ? -6.119 -7.036 20.375 1.00 98.00 105 TYR A N 1
ATOM 792 C CA . TYR A 1 105 ? -4.768 -7.612 20.348 1.00 98.00 105 TYR A CA 1
ATOM 793 C C . TYR A 1 105 ? -4.540 -8.419 19.072 1.00 98.00 105 TYR A C 1
ATOM 795 O O . TYR A 1 105 ? -3.555 -8.199 18.371 1.00 98.00 105 TYR A O 1
ATOM 803 N N . TRP A 1 106 ? -5.503 -9.263 18.704 1.00 98.44 106 TRP A N 1
ATOM 804 C CA . TRP A 1 106 ? -5.420 -10.035 17.469 1.00 98.44 106 TRP A CA 1
ATOM 805 C C . TRP A 1 106 ? -5.373 -9.142 16.222 1.00 98.44 106 TRP A C 1
ATOM 807 O O . TRP A 1 106 ? -4.612 -9.402 15.286 1.00 98.44 106 TRP A O 1
ATOM 817 N N . ALA A 1 107 ? -6.171 -8.070 16.198 1.00 98.38 107 ALA A N 1
ATOM 818 C CA . ALA A 1 107 ? -6.151 -7.112 15.099 1.00 98.38 107 ALA A CA 1
ATOM 819 C C . ALA A 1 107 ? -4.792 -6.406 14.980 1.00 98.38 107 ALA A C 1
ATOM 821 O O . ALA A 1 107 ? -4.298 -6.236 13.866 1.00 98.38 107 ALA A O 1
ATOM 822 N N . ASN A 1 108 ? -4.173 -6.040 16.102 1.00 98.19 108 ASN A N 1
ATOM 823 C CA . ASN A 1 108 ? -2.850 -5.420 16.108 1.00 98.19 108 ASN A CA 1
ATOM 824 C C . ASN A 1 108 ? -1.776 -6.378 15.582 1.00 98.19 108 ASN A C 1
ATOM 826 O O . ASN A 1 108 ? -1.053 -6.006 14.659 1.00 98.19 108 ASN A O 1
ATOM 830 N N . ASP A 1 109 ? -1.746 -7.626 16.052 1.00 97.88 109 ASP A N 1
ATOM 831 C CA . ASP A 1 109 ? -0.811 -8.644 15.550 1.00 97.88 109 ASP A CA 1
ATOM 832 C C . ASP A 1 109 ? -0.970 -8.852 14.035 1.00 97.88 109 ASP A C 1
ATOM 834 O O . ASP A 1 109 ? -0.002 -8.977 13.276 1.00 97.88 109 ASP A O 1
ATOM 838 N N . ARG A 1 110 ? -2.220 -8.843 13.556 1.00 98.31 110 ARG A N 1
ATOM 839 C CA . ARG A 1 110 ? -2.536 -8.955 12.130 1.00 98.31 110 ARG A CA 1
ATOM 840 C C . ARG A 1 110 ? -2.038 -7.752 11.329 1.00 98.31 110 ARG A C 1
ATOM 842 O O . ARG A 1 110 ? -1.570 -7.935 10.205 1.00 98.31 110 ARG A O 1
ATOM 849 N N . ILE A 1 111 ? -2.150 -6.543 11.876 1.00 98.44 111 ILE A N 1
ATOM 850 C CA . ILE A 1 111 ? -1.631 -5.320 11.253 1.00 98.44 111 ILE A CA 1
ATOM 851 C C . ILE A 1 111 ? -0.106 -5.379 11.181 1.00 98.44 111 ILE A C 1
ATOM 853 O O . ILE A 1 111 ? 0.443 -5.147 10.106 1.00 98.44 111 ILE A O 1
ATOM 857 N N . GLU A 1 112 ? 0.574 -5.742 12.267 1.00 98.06 112 GLU A N 1
ATOM 858 C CA . GLU A 1 112 ? 2.038 -5.849 12.292 1.00 98.06 112 GLU A CA 1
ATOM 859 C C . GLU A 1 112 ? 2.564 -6.848 11.258 1.00 98.06 112 GLU A C 1
ATOM 861 O O . GLU A 1 112 ? 3.526 -6.558 10.538 1.00 98.06 112 GLU A O 1
ATOM 866 N N . TYR A 1 113 ? 1.896 -7.997 11.129 1.00 98.12 113 TYR A N 1
ATOM 867 C CA . TYR A 1 113 ? 2.202 -8.979 10.094 1.00 98.12 113 TYR A CA 1
ATOM 868 C C . TYR A 1 113 ? 2.037 -8.399 8.682 1.00 98.12 113 TYR A C 1
ATOM 870 O O . TYR A 1 113 ? 2.939 -8.512 7.854 1.00 98.12 113 TYR A O 1
ATOM 878 N N . ASN A 1 114 ? 0.911 -7.737 8.406 1.00 98.38 114 ASN A N 1
ATOM 879 C CA . ASN A 1 114 ? 0.658 -7.155 7.086 1.00 98.38 114 ASN A CA 1
ATOM 880 C C . ASN A 1 114 ? 1.668 -6.051 6.741 1.00 98.38 114 ASN A C 1
ATOM 882 O O . ASN A 1 114 ? 2.096 -5.952 5.594 1.00 98.38 114 ASN A O 1
ATOM 886 N N . VAL A 1 115 ? 2.068 -5.237 7.722 1.00 98.44 115 VAL A N 1
ATOM 887 C CA . VAL A 1 115 ? 3.106 -4.210 7.545 1.00 98.44 115 VAL A CA 1
ATOM 888 C C . VAL A 1 115 ? 4.435 -4.852 7.152 1.00 98.44 115 VAL A C 1
ATOM 890 O O . VAL A 1 115 ? 5.101 -4.349 6.249 1.00 98.44 115 VAL A O 1
ATOM 893 N N . ARG A 1 116 ? 4.798 -5.977 7.783 1.00 98.19 116 ARG A N 1
ATOM 894 C CA . ARG A 1 116 ? 5.999 -6.745 7.426 1.00 98.19 116 ARG A CA 1
ATOM 895 C C . ARG A 1 116 ? 5.951 -7.205 5.974 1.00 98.19 116 ARG A C 1
ATOM 897 O O . ARG A 1 116 ? 6.868 -6.924 5.215 1.00 98.19 116 ARG A O 1
ATOM 904 N N . GLU A 1 117 ? 4.858 -7.855 5.586 1.00 98.06 117 GLU A N 1
ATOM 905 C CA . GLU A 1 117 ? 4.722 -8.416 4.240 1.00 98.06 117 GLU A CA 1
ATOM 906 C C . GLU A 1 117 ? 4.721 -7.326 3.161 1.00 98.06 117 GLU A C 1
ATOM 908 O O . GLU A 1 117 ? 5.302 -7.509 2.096 1.00 98.06 117 GLU A O 1
ATOM 913 N N . LEU A 1 118 ? 4.107 -6.169 3.428 1.00 98.44 118 LEU A N 1
ATOM 914 C CA . LEU A 1 118 ? 4.132 -5.037 2.497 1.00 98.44 118 LEU A CA 1
ATOM 915 C C . LEU A 1 118 ? 5.534 -4.452 2.327 1.00 98.44 118 LEU A C 1
ATOM 917 O O . LEU A 1 118 ? 5.888 -4.039 1.224 1.00 98.44 118 LEU A O 1
ATOM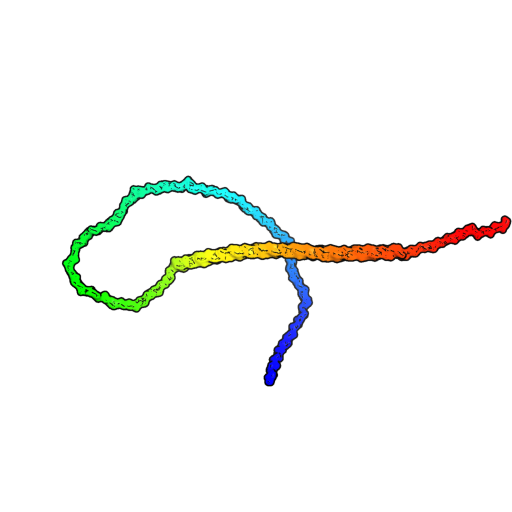 921 N N . TRP A 1 119 ? 6.322 -4.409 3.400 1.00 98.56 119 TRP A N 1
ATOM 922 C CA . TRP A 1 119 ? 7.710 -3.967 3.323 1.00 98.56 119 TRP A CA 1
ATOM 923 C C . TRP A 1 119 ? 8.540 -4.930 2.465 1.00 98.56 119 TRP A C 1
ATOM 925 O O . TRP A 1 119 ? 9.176 -4.491 1.507 1.00 98.56 119 TRP A O 1
ATOM 935 N N . ASP A 1 120 ? 8.423 -6.236 2.714 1.00 98.19 120 ASP A N 1
ATOM 936 C CA . ASP A 1 120 ? 9.082 -7.274 1.915 1.00 98.19 120 ASP A CA 1
ATOM 937 C C . ASP A 1 120 ? 8.641 -7.234 0.440 1.00 98.19 120 ASP A C 1
ATOM 939 O O . ASP A 1 120 ? 9.448 -7.411 -0.474 1.00 98.19 120 ASP A O 1
ATOM 943 N N . ALA A 1 121 ? 7.351 -7.010 0.176 1.00 97.88 121 ALA A N 1
ATOM 944 C CA . ALA A 1 121 ? 6.825 -6.898 -1.181 1.00 97.88 121 ALA A CA 1
ATOM 945 C C . ALA A 1 121 ? 7.400 -5.683 -1.925 1.00 97.88 121 ALA A C 1
ATOM 947 O O . ALA A 1 121 ? 7.770 -5.814 -3.092 1.00 97.88 121 ALA A O 1
ATOM 948 N N . ASN A 1 122 ? 7.526 -4.536 -1.253 1.00 98.06 122 ASN A N 1
ATOM 949 C CA . ASN A 1 122 ? 8.176 -3.354 -1.822 1.00 98.06 122 ASN A CA 1
ATOM 950 C C . ASN A 1 122 ? 9.659 -3.606 -2.108 1.00 98.06 122 ASN A C 1
ATOM 952 O O . ASN A 1 122 ? 10.126 -3.292 -3.197 1.00 98.06 122 ASN A O 1
ATOM 956 N N . GLU A 1 123 ? 10.388 -4.238 -1.187 1.00 97.12 123 GLU A N 1
ATOM 957 C CA . GLU A 1 123 ? 11.799 -4.568 -1.410 1.00 97.12 123 GLU A CA 1
ATOM 958 C C . GLU A 1 123 ? 11.971 -5.510 -2.615 1.00 97.12 123 GLU A C 1
ATOM 960 O O . GLU A 1 123 ? 12.859 -5.330 -3.453 1.00 97.12 123 GLU A O 1
ATOM 965 N N . ARG A 1 124 ? 11.082 -6.498 -2.770 1.00 97.06 124 ARG A N 1
ATOM 966 C CA . ARG A 1 124 ? 11.062 -7.359 -3.965 1.00 97.06 124 ARG A CA 1
ATOM 967 C C . ARG A 1 124 ? 10.770 -6.557 -5.233 1.00 97.06 124 ARG A C 1
ATOM 969 O O . ARG A 1 124 ? 11.402 -6.814 -6.256 1.00 97.06 124 ARG A O 1
ATOM 976 N N . GLN A 1 125 ? 9.845 -5.602 -5.180 1.00 96.81 125 GLN A N 1
ATOM 977 C CA . GLN A 1 125 ? 9.523 -4.746 -6.320 1.00 96.81 125 GLN A CA 1
ATOM 978 C C . GLN A 1 125 ? 10.719 -3.882 -6.739 1.00 96.81 125 GLN A C 1
ATOM 980 O O . GLN A 1 125 ? 11.026 -3.827 -7.929 1.00 96.81 125 GLN A O 1
ATOM 985 N N . ASP A 1 126 ? 11.424 -3.268 -5.790 1.00 96.44 126 ASP A N 1
ATOM 986 C CA . ASP A 1 126 ? 12.612 -2.454 -6.070 1.00 96.44 126 ASP A CA 1
ATOM 987 C C . ASP A 1 126 ? 13.728 -3.288 -6.711 1.00 96.44 126 ASP A C 1
ATOM 989 O O . ASP A 1 126 ? 14.334 -2.881 -7.707 1.00 96.44 126 ASP A O 1
ATOM 993 N N . ASN A 1 127 ? 13.949 -4.503 -6.202 1.00 95.12 127 ASN A N 1
ATOM 994 C CA . ASN A 1 127 ? 14.913 -5.442 -6.773 1.00 95.12 127 ASN A CA 1
ATOM 995 C C . ASN A 1 127 ? 14.549 -5.846 -8.211 1.00 95.12 127 ASN A C 1
ATOM 997 O O . ASN A 1 127 ? 15.413 -5.864 -9.091 1.00 95.12 127 ASN A O 1
ATOM 1001 N N . LEU A 1 128 ? 13.271 -6.140 -8.473 1.00 95.81 128 LEU A N 1
ATOM 1002 C CA . LEU A 1 128 ? 12.789 -6.467 -9.818 1.00 95.81 128 LEU A CA 1
ATOM 1003 C C . LEU A 1 128 ? 12.921 -5.280 -10.775 1.00 95.81 128 LEU A C 1
ATOM 1005 O O . LEU A 1 128 ? 13.361 -5.459 -11.910 1.00 95.81 128 LEU A O 1
ATOM 1009 N N . ALA A 1 129 ? 12.586 -4.071 -10.323 1.00 94.50 129 ALA A N 1
ATOM 1010 C CA . ALA A 1 129 ? 12.732 -2.857 -11.117 1.00 94.50 129 ALA A CA 1
ATOM 1011 C C . ALA A 1 129 ? 14.200 -2.604 -11.488 1.00 94.50 129 ALA A C 1
ATOM 1013 O O . ALA A 1 129 ? 14.501 -2.253 -12.631 1.00 94.50 129 ALA A O 1
ATOM 1014 N N . HIS A 1 130 ? 15.124 -2.828 -10.550 1.00 92.19 130 HIS A N 1
ATOM 1015 C CA . HIS A 1 130 ? 16.554 -2.716 -10.817 1.00 92.19 130 HIS A CA 1
ATOM 1016 C C . HIS A 1 130 ? 17.028 -3.750 -11.847 1.00 92.19 130 HIS A C 1
ATOM 1018 O O . HIS A 1 130 ? 17.755 -3.398 -12.777 1.00 92.19 130 HIS A O 1
ATOM 1024 N N . LEU A 1 131 ? 16.608 -5.011 -11.709 1.00 93.38 131 LEU A N 1
ATOM 1025 C CA . LEU A 1 131 ? 16.975 -6.074 -12.645 1.00 93.38 131 LEU A CA 1
ATOM 1026 C C . LEU A 1 131 ? 16.442 -5.799 -14.055 1.00 93.38 131 LEU A C 1
ATOM 1028 O O . LEU A 1 131 ? 17.205 -5.851 -15.014 1.00 93.38 131 LEU A O 1
ATOM 1032 N N . ASN A 1 132 ? 15.166 -5.437 -14.180 1.00 94.00 132 ASN A N 1
ATOM 1033 C CA . ASN A 1 132 ? 14.564 -5.124 -15.474 1.00 94.00 132 ASN A CA 1
ATOM 1034 C C . ASN A 1 132 ? 15.243 -3.919 -16.144 1.00 94.00 132 ASN A C 1
ATOM 1036 O O . ASN A 1 132 ? 15.494 -3.925 -17.346 1.00 94.00 132 ASN A O 1
ATOM 1040 N N . ARG A 1 133 ? 15.611 -2.896 -15.362 1.00 93.56 133 ARG A N 1
ATOM 1041 C CA . ARG A 1 133 ? 16.371 -1.757 -15.885 1.00 93.56 133 ARG A CA 1
ATOM 1042 C C . ARG A 1 133 ? 17.744 -2.174 -16.407 1.00 93.56 133 ARG A C 1
ATOM 1044 O O . ARG A 1 133 ? 18.176 -1.631 -17.419 1.00 93.56 133 ARG A O 1
ATOM 1051 N N . ALA A 1 134 ? 18.424 -3.094 -15.725 1.00 93.44 134 ALA A N 1
ATOM 1052 C CA . ALA A 1 134 ? 19.711 -3.619 -16.173 1.00 93.44 134 ALA A CA 1
ATOM 1053 C C . ALA A 1 134 ? 19.569 -4.400 -17.489 1.00 93.44 134 ALA A C 1
ATOM 1055 O O . ALA A 1 134 ? 20.294 -4.108 -18.431 1.00 93.44 134 ALA A O 1
ATOM 1056 N N . GLU A 1 135 ? 18.581 -5.289 -17.583 1.00 91.44 135 GLU A N 1
ATOM 1057 C CA . GLU A 1 135 ? 18.277 -6.071 -18.791 1.00 91.44 135 GLU A CA 1
ATOM 1058 C C . GLU A 1 135 ? 17.968 -5.175 -20.003 1.00 91.44 135 GLU A C 1
ATOM 1060 O O . GLU A 1 135 ? 18.508 -5.372 -21.090 1.00 91.44 135 GLU A O 1
ATOM 1065 N N . ILE A 1 136 ? 17.162 -4.122 -19.815 1.00 94.38 136 ILE A N 1
ATOM 1066 C CA . ILE A 1 136 ? 16.872 -3.150 -20.882 1.00 94.38 136 ILE A CA 1
ATOM 1067 C C . ILE A 1 136 ? 18.144 -2.427 -21.336 1.00 94.38 136 ILE A C 1
ATOM 1069 O O . ILE A 1 136 ? 18.313 -2.161 -22.525 1.00 94.38 136 ILE A O 1
ATOM 1073 N N . LEU A 1 137 ? 19.017 -2.044 -20.402 1.00 93.69 137 LEU A N 1
ATOM 1074 C CA . LEU A 1 137 ? 20.263 -1.362 -20.746 1.00 93.69 137 LEU A CA 1
ATOM 1075 C C . LEU A 1 137 ? 21.239 -2.293 -21.465 1.00 93.69 137 LEU A C 1
ATOM 1077 O O . LEU A 1 137 ? 21.901 -1.835 -22.388 1.00 93.69 137 LEU A O 1
ATOM 1081 N N . GLU A 1 138 ? 21.292 -3.566 -21.083 1.00 93.38 138 GLU A N 1
ATOM 1082 C CA . GLU A 1 138 ? 22.110 -4.588 -21.738 1.00 93.38 138 GLU A CA 1
ATOM 1083 C C . GLU A 1 138 ? 21.655 -4.820 -23.184 1.00 93.38 138 GLU A C 1
ATOM 1085 O O . GLU A 1 138 ? 22.455 -4.648 -24.099 1.00 93.38 138 GLU A O 1
ATOM 1090 N N . GLY A 1 139 ? 20.361 -5.053 -23.423 1.00 93.19 139 GLY A N 1
ATOM 1091 C CA . GLY A 1 139 ? 19.850 -5.219 -24.792 1.00 93.19 139 GLY A CA 1
ATOM 1092 C C . GLY A 1 139 ? 19.996 -3.958 -25.655 1.00 93.19 139 GLY A C 1
ATOM 1093 O O . GLY A 1 139 ? 20.206 -4.035 -26.863 1.00 93.19 139 GLY A O 1
ATOM 1094 N N . ARG A 1 140 ? 19.927 -2.764 -25.049 1.00 95.50 140 ARG A N 1
ATOM 1095 C CA . ARG A 1 140 ? 20.220 -1.508 -25.760 1.00 95.50 140 ARG A CA 1
ATOM 1096 C C . ARG A 1 140 ? 21.703 -1.336 -26.075 1.00 95.50 140 ARG A C 1
ATOM 1098 O O . ARG A 1 140 ? 22.008 -0.689 -27.070 1.00 95.50 140 ARG A O 1
ATOM 1105 N N . LEU A 1 141 ? 22.593 -1.833 -25.220 1.00 93.88 141 LEU A N 1
ATOM 1106 C CA . LEU A 1 141 ? 24.032 -1.806 -25.458 1.00 93.88 141 LEU A CA 1
ATOM 1107 C C . LEU A 1 141 ? 24.380 -2.719 -26.637 1.00 93.88 141 LEU A C 1
ATOM 1109 O O . LEU A 1 141 ? 25.023 -2.253 -27.567 1.00 93.88 141 LEU A O 1
ATOM 1113 N N . GLU A 1 142 ? 23.862 -3.948 -26.645 1.00 92.31 142 GLU A N 1
ATOM 1114 C CA . GLU A 1 142 ? 24.036 -4.911 -27.743 1.00 92.31 142 GLU A CA 1
ATOM 1115 C C . GLU A 1 142 ? 23.562 -4.328 -29.084 1.00 92.31 142 GLU A C 1
ATOM 1117 O O . GLU A 1 142 ? 24.309 -4.301 -30.056 1.00 92.31 142 GLU A O 1
ATOM 1122 N N . ALA A 1 143 ? 22.368 -3.725 -29.120 1.00 93.19 143 ALA A N 1
ATOM 1123 C CA . ALA A 1 143 ? 21.861 -3.084 -30.336 1.00 93.19 143 ALA A CA 1
ATOM 1124 C C . ALA A 1 143 ? 22.721 -1.898 -30.822 1.00 93.19 143 ALA A C 1
ATOM 1126 O O . ALA A 1 143 ? 22.752 -1.605 -32.017 1.00 93.19 143 ALA A O 1
ATOM 1127 N N . LEU A 1 144 ? 23.386 -1.180 -29.909 1.00 94.31 144 LEU A N 1
ATOM 1128 C CA . LEU A 1 144 ? 24.323 -0.115 -30.275 1.00 94.31 144 LEU A CA 1
ATOM 1129 C C . LEU A 1 144 ? 25.647 -0.681 -30.791 1.00 94.31 144 LEU A C 1
ATOM 1131 O O . LEU A 1 144 ? 26.215 -0.103 -31.712 1.00 94.31 144 LEU A O 1
ATOM 1135 N N . GLU A 1 145 ? 26.134 -1.779 -30.216 1.00 91.88 145 GLU A N 1
ATOM 1136 C CA . GLU A 1 145 ? 27.335 -2.473 -30.690 1.00 91.88 145 GLU A CA 1
ATOM 1137 C C . GLU A 1 145 ? 27.140 -2.992 -32.119 1.00 91.88 145 GLU A C 1
ATOM 1139 O O . GLU A 1 145 ? 28.004 -2.756 -32.962 1.00 91.88 145 GLU A O 1
ATOM 1144 N N . ASP A 1 146 ? 25.980 -3.581 -32.421 1.00 92.38 146 ASP A N 1
ATOM 1145 C CA . ASP A 1 146 ? 25.619 -4.011 -33.777 1.00 92.38 146 ASP A CA 1
ATOM 1146 C C . ASP A 1 146 ? 25.556 -2.834 -34.763 1.00 92.38 146 ASP A C 1
ATOM 1148 O O . ASP A 1 146 ? 26.076 -2.925 -35.875 1.00 92.38 146 ASP A O 1
ATOM 1152 N N . LEU A 1 147 ? 24.953 -1.706 -34.360 1.00 92.38 147 LEU A N 1
ATOM 1153 C CA . LEU A 1 147 ? 24.872 -0.514 -35.209 1.00 92.38 147 LEU A CA 1
ATOM 1154 C C . LEU A 1 147 ? 26.267 0.042 -35.525 1.00 92.38 147 LEU A C 1
ATOM 1156 O O . LEU A 1 147 ? 26.568 0.314 -36.684 1.00 92.38 147 LEU A O 1
ATOM 1160 N N . VAL A 1 148 ? 27.126 0.167 -34.510 1.00 90.12 148 VAL A N 1
ATOM 1161 C CA . VAL A 1 148 ? 28.508 0.642 -34.680 1.00 90.12 148 VAL A CA 1
ATOM 1162 C C . VAL A 1 148 ? 29.326 -0.330 -35.532 1.00 90.12 148 VAL A C 1
ATOM 1164 O O . VAL A 1 148 ? 30.142 0.109 -36.337 1.00 90.12 148 VAL A O 1
ATOM 1167 N N . ALA A 1 149 ? 29.115 -1.641 -35.392 1.00 87.81 149 ALA A N 1
ATOM 1168 C CA . ALA A 1 149 ? 29.748 -2.628 -36.261 1.00 87.81 149 ALA A CA 1
ATOM 1169 C C . ALA A 1 149 ? 29.320 -2.444 -37.727 1.00 87.81 149 ALA A C 1
ATOM 1171 O O . ALA A 1 149 ? 30.183 -2.426 -38.598 1.00 87.81 149 ALA A O 1
ATOM 1172 N N . SER A 1 150 ? 28.025 -2.227 -37.990 1.00 84.62 150 SER A N 1
ATOM 1173 C CA . SER A 1 150 ? 27.526 -1.980 -39.351 1.00 84.62 150 SER A CA 1
ATOM 1174 C C . SER A 1 150 ? 27.995 -0.651 -39.956 1.00 84.62 150 SER A C 1
ATOM 1176 O O . SER A 1 150 ? 28.308 -0.611 -41.138 1.00 84.62 150 SER A O 1
ATOM 1178 N N . GLU A 1 151 ? 28.092 0.419 -39.158 1.00 85.00 151 GLU A N 1
ATOM 1179 C CA . GLU A 1 151 ? 28.570 1.734 -39.619 1.00 85.00 151 GLU A CA 1
ATOM 1180 C C . GLU A 1 151 ? 30.053 1.678 -40.021 1.00 85.00 151 GLU A C 1
ATOM 1182 O O . GLU A 1 151 ? 30.433 2.221 -41.052 1.00 85.00 151 GLU A O 1
ATOM 1187 N N . ASN A 1 152 ? 30.878 0.940 -39.270 1.00 74.75 152 ASN A N 1
ATOM 1188 C CA . ASN A 1 152 ? 32.292 0.759 -39.612 1.00 74.75 152 ASN A CA 1
ATOM 1189 C C . ASN A 1 152 ? 32.501 -0.116 -40.867 1.00 74.75 152 ASN A C 1
ATOM 1191 O O . ASN A 1 152 ? 33.455 0.110 -41.601 1.00 74.75 152 ASN A O 1
ATOM 1195 N N . GLU A 1 153 ? 31.639 -1.110 -41.120 1.00 73.44 153 GLU A N 1
ATOM 1196 C CA . GLU A 1 153 ? 31.689 -1.903 -42.361 1.00 73.44 153 GLU A CA 1
ATOM 1197 C C . GLU A 1 153 ? 31.283 -1.069 -43.595 1.00 73.44 153 GLU A C 1
ATOM 1199 O O . GLU A 1 153 ? 31.846 -1.263 -44.669 1.00 73.44 153 GLU A O 1
ATOM 1204 N N . GLU A 1 154 ? 30.350 -0.118 -43.452 1.00 61.44 154 GLU A N 1
ATOM 1205 C CA . GLU A 1 154 ? 29.929 0.792 -44.532 1.00 61.44 154 GLU A CA 1
ATOM 1206 C C . GLU A 1 154 ? 31.012 1.840 -44.870 1.00 61.44 154 GLU A C 1
ATOM 1208 O O . GLU A 1 154 ? 31.225 2.138 -46.045 1.00 61.44 154 GLU A O 1
ATOM 1213 N N . GLU A 1 155 ? 31.758 2.345 -43.878 1.00 57.97 155 GLU A N 1
ATOM 1214 C CA . GLU A 1 155 ? 32.892 3.262 -44.108 1.00 57.97 155 GLU A CA 1
ATOM 1215 C C . GLU A 1 155 ? 34.073 2.594 -44.845 1.00 57.97 155 GLU A C 1
ATOM 1217 O O . GLU A 1 155 ? 34.712 3.238 -45.681 1.00 57.97 155 GLU A O 1
ATOM 1222 N N . ASP A 1 156 ? 34.340 1.306 -44.600 1.00 57.34 156 ASP A N 1
ATOM 1223 C CA . ASP A 1 156 ? 35.396 0.552 -45.299 1.00 57.34 156 ASP A CA 1
ATOM 1224 C C . ASP A 1 156 ? 35.040 0.286 -46.786 1.00 57.34 156 ASP A C 1
ATOM 1226 O O . ASP A 1 156 ? 35.932 0.199 -47.637 1.00 57.34 156 ASP A O 1
ATOM 1230 N N . GLU A 1 157 ? 33.750 0.204 -47.142 1.00 56.25 157 GLU A N 1
ATOM 1231 C CA . GLU A 1 157 ? 33.296 0.061 -48.538 1.00 56.25 157 GLU A CA 1
ATOM 1232 C C . GLU A 1 157 ? 33.374 1.379 -49.341 1.00 56.25 157 GLU A C 1
ATOM 1234 O O . GLU A 1 157 ? 33.526 1.344 -50.568 1.00 56.25 157 GLU A O 1
ATOM 1239 N N . GLU A 1 158 ? 33.322 2.546 -48.685 1.00 54.56 158 GLU A N 1
ATOM 1240 C CA . GLU A 1 158 ? 33.489 3.849 -49.350 1.00 54.56 158 GLU A CA 1
ATOM 1241 C C . GLU A 1 158 ? 34.962 4.173 -49.699 1.00 54.56 158 GLU A C 1
ATOM 1243 O O . GLU A 1 158 ? 35.205 4.974 -50.608 1.00 54.56 158 GLU A O 1
ATOM 1248 N N . GLU A 1 159 ? 35.952 3.528 -49.060 1.00 52.81 159 GLU A N 1
ATOM 1249 C CA . GLU A 1 159 ? 37.388 3.709 -49.362 1.00 52.81 159 GLU A CA 1
ATOM 1250 C C . GLU A 1 159 ? 37.893 2.796 -50.509 1.00 52.81 159 GLU A C 1
ATOM 1252 O O . GLU A 1 159 ? 38.825 3.162 -51.230 1.00 52.81 159 GLU A O 1
ATOM 1257 N N . GLU A 1 160 ? 37.252 1.650 -50.781 1.00 52.75 160 GLU A N 1
ATOM 1258 C CA . GLU A 1 160 ? 37.636 0.743 -51.889 1.00 52.75 160 GLU A CA 1
ATOM 1259 C C . GLU A 1 160 ? 37.122 1.175 -53.287 1.00 52.75 160 GLU A C 1
ATOM 1261 O O . GLU A 1 160 ? 37.382 0.503 -54.291 1.00 52.75 160 GLU A O 1
ATOM 1266 N N . GLY A 1 161 ? 36.421 2.310 -53.394 1.00 50.97 161 GLY A N 1
ATOM 1267 C CA . GLY A 1 161 ? 35.822 2.806 -54.643 1.00 50.97 161 GLY A CA 1
ATOM 1268 C C . GLY A 1 161 ? 36.678 3.757 -55.495 1.00 50.97 161 GLY A C 1
ATOM 1269 O O . GLY A 1 161 ? 36.262 4.107 -56.604 1.00 50.97 161 GLY A O 1
ATOM 1270 N N . GLU A 1 162 ? 37.851 4.199 -55.031 1.00 52.03 162 GLU A N 1
ATOM 1271 C CA . GLU A 1 162 ? 38.703 5.121 -55.797 1.00 52.03 162 GLU A CA 1
ATOM 1272 C C . GLU A 1 162 ? 39.719 4.335 -56.653 1.00 52.03 162 GLU A C 1
ATOM 1274 O O . GLU A 1 162 ? 40.850 4.061 -56.249 1.00 52.03 162 GLU A O 1
ATOM 1279 N N . GLU A 1 163 ? 39.306 3.936 -57.868 1.00 55.66 163 GLU A N 1
ATOM 1280 C CA . GLU A 1 163 ? 40.227 3.391 -58.878 1.00 55.66 163 GLU A CA 1
ATOM 1281 C C . GLU A 1 163 ? 41.434 4.341 -59.040 1.00 55.66 163 GLU A C 1
ATOM 1283 O O . GLU A 1 163 ? 41.242 5.544 -59.259 1.00 55.66 163 GLU A O 1
ATOM 1288 N N . PRO A 1 164 ? 42.690 3.851 -58.977 1.00 59.56 164 PRO A N 1
ATOM 1289 C CA . PRO A 1 164 ? 43.848 4.711 -59.167 1.00 59.56 164 PRO A CA 1
ATOM 1290 C C . PRO A 1 164 ? 43.774 5.335 -60.561 1.00 59.56 164 PRO A C 1
ATOM 1292 O O . PRO A 1 164 ? 43.715 4.624 -61.568 1.00 59.56 164 PRO A O 1
ATOM 1295 N N . ALA A 1 165 ? 43.78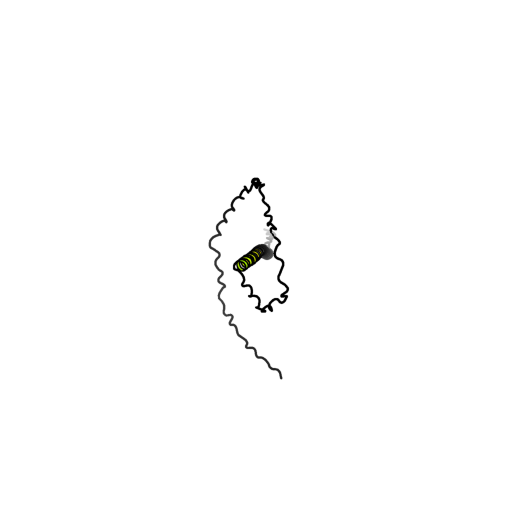0 6.671 -60.619 1.00 60.19 165 ALA A N 1
ATOM 1296 C CA . ALA A 1 165 ? 43.802 7.416 -61.872 1.00 60.19 165 ALA A CA 1
ATOM 1297 C C . ALA A 1 165 ? 44.865 6.818 -62.813 1.00 60.19 165 ALA A C 1
ATOM 1299 O O . ALA A 1 165 ? 45.984 6.548 -62.359 1.00 60.19 165 ALA A O 1
ATOM 1300 N N . PRO A 1 166 ? 44.550 6.594 -64.105 1.00 52.94 166 PRO A N 1
ATOM 1301 C CA . PRO A 1 166 ? 45.480 5.952 -65.019 1.00 52.94 166 PRO A CA 1
ATOM 1302 C C . PRO A 1 166 ? 46.770 6.766 -65.036 1.00 52.94 166 PRO A C 1
ATOM 1304 O O . PRO A 1 166 ? 46.758 7.951 -65.381 1.00 52.94 166 PRO A O 1
ATOM 1307 N N . ALA A 1 167 ? 47.872 6.134 -64.628 1.00 54.47 167 ALA A 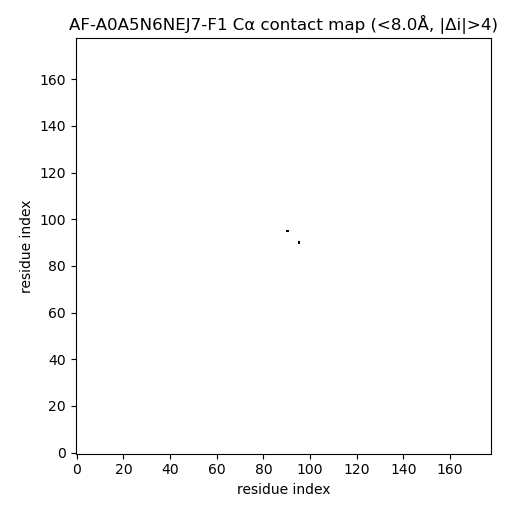N 1
ATOM 1308 C CA . ALA A 1 167 ? 49.194 6.709 -64.760 1.00 54.47 167 ALA A CA 1
ATOM 1309 C C . ALA A 1 167 ? 49.369 7.078 -66.234 1.00 54.47 167 ALA A C 1
ATOM 1311 O O . ALA A 1 167 ? 49.400 6.217 -67.113 1.00 54.47 167 ALA A O 1
ATOM 1312 N N . VAL A 1 168 ? 49.396 8.379 -66.514 1.00 60.25 168 VAL A N 1
ATOM 1313 C CA . VAL A 1 168 ? 49.797 8.891 -67.817 1.00 60.25 168 VAL A CA 1
ATOM 1314 C C . VAL A 1 168 ? 51.282 8.581 -67.923 1.00 60.25 168 VAL A C 1
ATOM 1316 O O . VAL A 1 168 ? 52.120 9.389 -67.518 1.00 60.25 168 VAL A O 1
ATOM 1319 N N . ASP A 1 169 ? 51.594 7.380 -68.411 1.00 52.22 169 ASP A N 1
ATOM 1320 C CA . ASP A 1 169 ? 52.926 6.982 -68.843 1.00 52.22 169 ASP A CA 1
ATOM 1321 C C . ASP A 1 169 ? 53.326 7.933 -69.970 1.00 52.22 169 ASP A C 1
ATOM 1323 O O . ASP A 1 169 ? 53.035 7.739 -71.150 1.00 52.22 169 ASP A O 1
ATOM 1327 N N . SER A 1 170 ? 53.927 9.050 -69.568 1.00 57.50 170 SER A N 1
ATOM 1328 C CA . SER A 1 170 ? 54.570 9.986 -70.472 1.00 57.50 170 SER A CA 1
ATOM 1329 C C . SER A 1 170 ? 55.827 9.299 -70.981 1.00 57.50 170 SER A C 1
ATOM 1331 O O . SER A 1 170 ? 56.883 9.372 -70.359 1.00 57.50 170 SER A O 1
ATOM 1333 N N . ASP A 1 171 ? 55.656 8.580 -72.083 1.00 62.91 171 ASP A N 1
ATOM 1334 C CA . ASP A 1 171 ? 56.700 7.989 -72.909 1.00 62.91 171 ASP A CA 1
ATOM 1335 C C . ASP A 1 171 ? 57.782 9.039 -73.244 1.00 62.91 171 ASP A C 1
ATOM 1337 O O . ASP A 1 171 ? 57.473 10.044 -73.897 1.00 62.91 171 ASP A O 1
ATOM 1341 N N . PRO A 1 172 ? 59.041 8.873 -72.792 1.00 63.38 172 PRO A N 1
ATOM 1342 C CA . PRO A 1 172 ? 60.134 9.759 -73.149 1.00 63.38 172 PRO A CA 1
ATOM 1343 C C . PRO A 1 172 ? 60.973 9.189 -74.304 1.00 63.38 172 PRO A C 1
ATOM 1345 O O . PRO A 1 172 ? 62.193 9.276 -74.255 1.00 63.38 172 PRO A O 1
ATOM 1348 N N . GLU A 1 173 ? 60.371 8.624 -75.349 1.00 61.41 173 GLU A N 1
ATOM 1349 C CA . GLU A 1 173 ? 61.091 8.281 -76.585 1.00 61.41 173 GLU A CA 1
ATOM 1350 C C . GLU A 1 173 ? 60.449 8.966 -77.800 1.00 61.41 173 GLU A C 1
ATOM 1352 O O . GLU A 1 173 ? 59.715 8.375 -78.587 1.00 61.41 173 GLU A O 1
ATOM 1357 N N . SER A 1 174 ? 60.766 10.251 -77.988 1.00 56.66 174 SER A N 1
ATOM 1358 C CA . SER A 1 174 ? 60.614 10.907 -79.291 1.00 56.66 174 SER A CA 1
ATOM 1359 C C . SER A 1 174 ? 61.969 11.418 -79.762 1.00 56.66 174 SER A C 1
ATOM 1361 O O . SER A 1 174 ? 62.389 12.544 -79.491 1.00 56.66 174 SER A O 1
ATOM 1363 N N . THR A 1 175 ? 62.674 10.519 -80.445 1.00 61.78 175 THR A N 1
ATOM 1364 C CA . THR A 1 175 ? 63.797 10.801 -81.332 1.00 61.78 175 THR A CA 1
ATOM 1365 C C . THR A 1 175 ? 63.353 11.815 -82.391 1.00 61.78 175 THR A C 1
ATOM 1367 O O . THR A 1 175 ? 62.567 11.481 -83.276 1.00 61.78 175 THR A O 1
ATOM 1370 N N . ILE A 1 176 ? 63.861 13.046 -82.334 1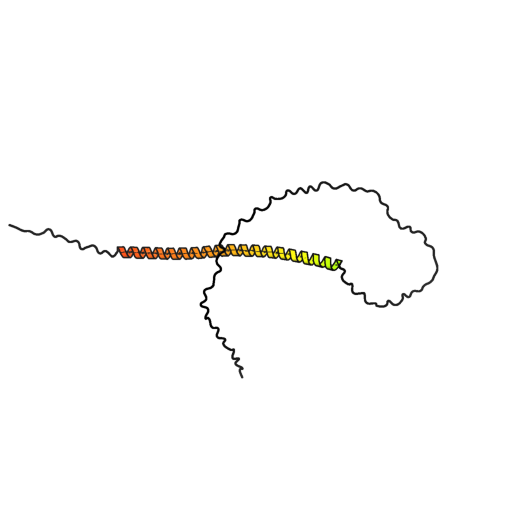.00 62.22 176 ILE A N 1
ATOM 1371 C CA . ILE A 1 176 ? 63.842 13.952 -83.486 1.00 62.22 176 ILE A CA 1
ATOM 1372 C C . ILE A 1 176 ? 65.281 14.360 -83.790 1.00 62.22 176 ILE A C 1
ATOM 1374 O O . ILE A 1 176 ? 65.970 15.010 -83.007 1.00 62.22 176 ILE A O 1
ATOM 1378 N N . GLU A 1 177 ? 65.734 13.837 -84.918 1.00 49.50 177 GLU A N 1
ATOM 1379 C CA . GLU A 1 177 ? 66.995 14.102 -85.585 1.00 49.50 177 GLU A CA 1
ATOM 1380 C C . GLU A 1 177 ? 66.789 15.320 -86.495 1.00 49.50 177 GLU A C 1
ATOM 1382 O O . GLU A 1 177 ? 65.870 15.300 -87.316 1.00 49.50 177 GLU A O 1
ATOM 1387 N N . ASP A 1 178 ? 67.607 16.364 -86.324 1.00 54.19 178 ASP A N 1
ATOM 1388 C CA . ASP A 1 178 ? 68.034 17.281 -87.398 1.00 54.19 178 ASP A CA 1
ATOM 1389 C C . ASP A 1 178 ? 69.350 17.985 -87.008 1.00 54.19 178 ASP A C 1
ATOM 1391 O O . ASP A 1 178 ? 69.387 18.642 -85.937 1.00 54.19 178 ASP A O 1
#